Protein AF-A0A7V1XJY5-F1 (afdb_monomer_lite)

Foldseek 3Di:
DDPPVVVVVVVVVPDDDDDDDDDDDDDDDVVVVVVVVVVVVVVVVVVVVVVQVVLLVVLLVLLLVAFLSSLLQLVNNVNSVVLRCQLVVLQVQLVVLVVLLVVLVVVLVVLVVQLVVDPDDVSNVVSVVVNVVSVVSNVVSVVSNVVSVVSNVVSSVVRSVCSVPPRHRPVDHSDPVPVVPPDPPPPPPDDDDDDDDDDDDDDD

Sequence (204 aa):
MKIHSFILFVVVLFVSPLRAQVHEGNMTMLAYALQTQDSVQTLALQQREAQLASRRTTALLYSLAMPGSGQTMLGHPYKGVAFTLAAFGSLLTAVISHNNFIASNERLDALEFQYANATNWVSANTLYNDMIGVEQKLKLDRNRRNIFLAITAVIWTANVVDVLYNTEDQGQTIFSQQHLNSQPSMALLDLPHRPLVAFSIELQ

pLDDT: mean 73.84, std 22.32, range [35.28, 95.88]

Radius of gyration: 34.09 Å; chains: 1; bounding box: 74×98×88 Å

Structure (mmCIF, N/CA/C/O backbone):
data_AF-A0A7V1XJY5-F1
#
_entry.id   AF-A0A7V1XJY5-F1
#
loop_
_atom_site.group_PDB
_atom_site.id
_atom_site.type_symbol
_atom_site.label_atom_id
_atom_site.label_alt_id
_atom_site.label_comp_id
_atom_site.label_asym_id
_atom_site.label_entity_id
_atom_site.label_seq_id
_atom_site.pdbx_PDB_ins_code
_atom_site.Cartn_x
_atom_site.Cartn_y
_atom_site.Cartn_z
_atom_site.occupancy
_atom_site.B_iso_or_equiv
_atom_site.auth_seq_id
_atom_site.auth_comp_id
_atom_site.auth_asym_id
_atom_site.auth_atom_id
_atom_site.pdbx_PDB_model_num
ATOM 1 N N . MET A 1 1 ? 7.597 -23.917 4.459 1.00 45.25 1 MET A N 1
ATOM 2 C CA . MET A 1 1 ? 7.988 -23.657 3.052 1.00 45.25 1 MET A CA 1
ATOM 3 C C . MET A 1 1 ? 9.103 -22.622 3.035 1.00 45.25 1 MET A C 1
ATOM 5 O O . MET A 1 1 ? 9.040 -21.664 3.791 1.00 45.25 1 MET A O 1
ATOM 9 N N . LYS A 1 2 ? 10.174 -22.901 2.289 1.00 40.09 2 LYS A N 1
ATOM 10 C CA . LYS A 1 2 ? 11.524 -22.342 2.459 1.00 40.09 2 LYS A CA 1
ATOM 11 C C . LYS A 1 2 ? 11.668 -20.952 1.812 1.00 40.09 2 LYS A C 1
ATOM 13 O O . LYS A 1 2 ? 11.793 -20.856 0.599 1.00 40.09 2 LYS A O 1
ATOM 18 N N . ILE A 1 3 ? 11.724 -19.896 2.627 1.00 47.41 3 ILE A N 1
ATOM 19 C CA . ILE A 1 3 ? 12.004 -18.503 2.205 1.00 47.41 3 ILE A CA 1
ATOM 20 C C . ILE A 1 3 ? 13.456 -18.335 1.708 1.00 47.41 3 ILE A C 1
ATOM 22 O O . ILE A 1 3 ? 13.754 -17.461 0.900 1.00 47.41 3 ILE A O 1
ATOM 26 N N . HIS A 1 4 ? 14.367 -19.219 2.120 1.00 42.03 4 HIS A N 1
ATOM 27 C CA . HIS A 1 4 ? 15.785 -19.148 1.746 1.00 42.03 4 HIS A CA 1
ATOM 28 C C . HIS A 1 4 ? 16.075 -19.527 0.285 1.00 42.03 4 HIS A C 1
ATOM 30 O O . HIS A 1 4 ? 17.124 -19.164 -0.236 1.00 42.03 4 HIS A O 1
ATOM 36 N N . SER A 1 5 ? 15.151 -20.198 -0.411 1.00 42.88 5 SER A N 1
ATOM 37 C CA . SER A 1 5 ? 15.354 -20.575 -1.818 1.00 42.88 5 SER A CA 1
ATOM 38 C C . SER A 1 5 ? 15.068 -19.436 -2.804 1.00 42.88 5 SER A C 1
ATOM 40 O O . SER A 1 5 ? 15.544 -19.491 -3.931 1.00 42.88 5 SER A O 1
ATOM 42 N N . PHE A 1 6 ? 14.343 -18.389 -2.392 1.00 46.56 6 PHE A N 1
ATOM 43 C CA . PHE A 1 6 ? 14.001 -17.269 -3.276 1.00 46.56 6 PHE A CA 1
ATOM 44 C C . PHE A 1 6 ? 15.128 -16.226 -3.363 1.00 46.56 6 PHE A C 1
ATOM 46 O O . PHE A 1 6 ? 15.418 -15.710 -4.436 1.00 46.56 6 PHE A O 1
ATOM 53 N N . ILE A 1 7 ? 15.837 -15.987 -2.254 1.00 51.12 7 ILE A N 1
ATOM 54 C CA . ILE A 1 7 ? 16.985 -15.063 -2.207 1.00 51.12 7 ILE A CA 1
ATOM 55 C C . ILE A 1 7 ? 18.179 -15.630 -2.993 1.00 51.12 7 ILE A C 1
ATOM 57 O O . ILE A 1 7 ? 18.899 -14.884 -3.651 1.00 51.12 7 ILE A O 1
ATOM 61 N N . LEU A 1 8 ? 18.350 -16.957 -3.007 1.00 45.59 8 LEU A N 1
ATOM 62 C CA . LEU A 1 8 ? 19.443 -17.604 -3.738 1.00 45.59 8 LEU A CA 1
ATOM 63 C C . LEU A 1 8 ? 19.256 -17.548 -5.266 1.00 45.59 8 LEU A C 1
ATOM 65 O O . LEU A 1 8 ? 20.238 -17.503 -6.000 1.00 45.59 8 LEU A O 1
ATOM 69 N N . PHE A 1 9 ? 18.012 -17.484 -5.753 1.00 48.69 9 PHE A N 1
ATOM 70 C CA . PHE A 1 9 ? 17.716 -17.386 -7.187 1.00 48.69 9 PHE A CA 1
ATOM 71 C C . PHE A 1 9 ? 18.071 -16.007 -7.770 1.00 48.69 9 PHE A C 1
ATOM 73 O O . PHE A 1 9 ? 18.491 -15.908 -8.919 1.00 48.69 9 PHE A O 1
ATOM 80 N N . VAL A 1 10 ? 17.984 -14.946 -6.959 1.00 51.69 10 VAL A N 1
ATOM 81 C CA . VAL A 1 10 ? 18.322 -13.575 -7.378 1.00 51.69 10 VAL A CA 1
ATOM 82 C C . VAL A 1 10 ? 19.839 -13.357 -7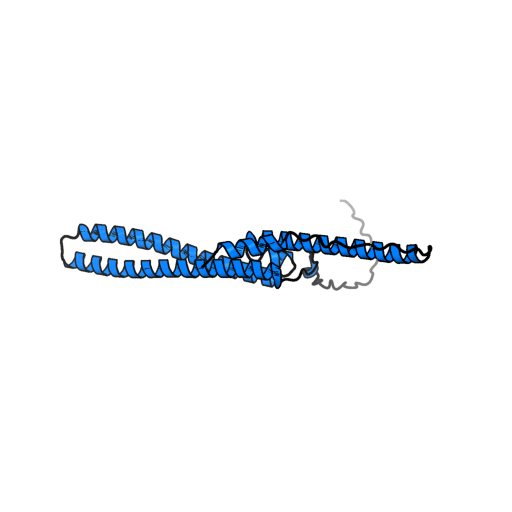.456 1.00 51.69 10 VAL A C 1
ATOM 84 O O . VAL A 1 10 ? 20.299 -12.595 -8.296 1.00 51.69 10 VAL A O 1
ATOM 87 N N . VAL A 1 11 ? 20.637 -14.062 -6.645 1.00 48.72 11 VAL A N 1
ATOM 88 C CA . VAL A 1 11 ? 22.108 -13.916 -6.636 1.00 48.72 11 VAL A CA 1
ATOM 89 C C . VAL A 1 11 ? 22.786 -14.721 -7.757 1.00 48.72 11 VAL A C 1
ATOM 91 O O . VAL A 1 11 ? 23.806 -14.291 -8.290 1.00 48.72 11 VAL A O 1
ATOM 94 N N . VAL A 1 12 ? 22.210 -15.852 -8.182 1.00 49.16 12 VAL A N 1
ATOM 95 C CA . VAL A 1 12 ? 22.798 -16.706 -9.237 1.00 49.16 12 VAL A CA 1
ATOM 96 C C . VAL A 1 12 ? 22.724 -16.066 -10.633 1.00 49.16 12 VAL A C 1
ATOM 98 O O . VAL A 1 12 ? 23.575 -16.345 -11.472 1.00 49.16 12 VAL A O 1
ATOM 101 N N . LEU A 1 13 ? 21.799 -15.130 -10.875 1.00 48.50 13 LEU A N 1
ATOM 102 C CA . LEU A 1 13 ? 21.726 -14.391 -12.144 1.00 48.50 13 LEU A CA 1
ATOM 103 C C . LEU A 1 13 ? 22.795 -13.288 -12.299 1.00 48.50 13 LEU A C 1
ATOM 105 O O . LEU A 1 13 ? 22.884 -12.686 -13.365 1.00 48.50 13 LEU A O 1
ATOM 109 N N . PHE A 1 14 ? 23.630 -13.042 -11.281 1.00 48.59 14 PHE A N 1
ATOM 110 C CA . PHE A 1 14 ? 24.652 -11.983 -11.296 1.00 48.59 14 PHE A CA 1
ATOM 111 C C . PHE A 1 14 ? 26.100 -12.465 -11.518 1.00 48.59 14 PHE A C 1
ATOM 113 O O . PHE A 1 14 ? 27.009 -11.638 -11.521 1.00 48.59 14 PHE A O 1
ATOM 120 N N . VAL A 1 15 ? 26.358 -13.764 -11.742 1.00 44.34 15 VAL A N 1
ATOM 121 C CA . VAL A 1 15 ? 27.735 -14.288 -11.908 1.00 44.34 15 VAL A CA 1
ATOM 122 C C . VAL A 1 15 ? 27.866 -15.190 -13.138 1.00 44.34 15 VAL A C 1
ATOM 124 O O . VAL A 1 15 ? 28.028 -16.403 -13.040 1.00 44.34 15 VAL A O 1
ATOM 127 N N . SER A 1 16 ? 27.818 -14.611 -14.335 1.00 40.78 16 SER A N 1
ATOM 128 C CA . SER A 1 16 ? 28.279 -15.297 -15.550 1.00 40.78 16 SER A CA 1
ATOM 129 C C . SER A 1 16 ? 28.938 -14.308 -16.511 1.00 40.78 16 SER A C 1
ATOM 131 O O . SER A 1 16 ? 28.232 -13.582 -17.206 1.00 40.78 16 SER A O 1
ATOM 133 N N . PRO A 1 17 ? 30.279 -14.262 -16.599 1.00 44.88 17 PRO A N 1
ATOM 134 C CA . PRO A 1 17 ? 30.936 -13.663 -17.748 1.00 44.88 17 PRO A CA 1
ATOM 135 C C . PRO A 1 17 ? 30.892 -14.660 -18.917 1.00 44.88 17 PRO A C 1
ATOM 137 O O . PRO A 1 17 ? 31.480 -15.741 -18.856 1.00 44.88 17 PRO A O 1
ATOM 140 N N . LEU A 1 18 ? 30.180 -14.300 -19.988 1.00 41.09 18 LEU A N 1
ATOM 141 C CA . LEU A 1 18 ? 30.226 -14.998 -21.275 1.00 41.09 18 LEU A CA 1
ATOM 142 C C . LEU A 1 18 ? 31.657 -14.927 -21.833 1.00 41.09 18 LEU A C 1
ATOM 144 O O . LEU A 1 18 ? 32.151 -13.868 -22.213 1.00 41.09 18 LEU A O 1
ATOM 148 N N . ARG A 1 19 ? 32.338 -16.074 -21.839 1.00 39.34 19 ARG A N 1
ATOM 149 C CA . ARG A 1 19 ? 33.695 -16.256 -22.361 1.00 39.34 19 ARG A CA 1
ATOM 150 C C . ARG A 1 19 ? 33.627 -16.470 -23.874 1.00 39.34 19 ARG A C 1
ATOM 152 O O . ARG A 1 19 ? 33.224 -17.542 -24.314 1.00 39.34 19 ARG A O 1
ATOM 159 N N . ALA A 1 20 ? 34.043 -15.483 -24.662 1.00 36.75 20 ALA A N 1
ATOM 160 C CA . ALA A 1 20 ? 34.227 -15.642 -26.103 1.00 36.75 20 ALA A CA 1
ATOM 161 C C . ALA A 1 20 ? 35.640 -16.181 -26.400 1.00 36.75 20 ALA A C 1
ATOM 163 O O . ALA A 1 20 ? 36.636 -15.598 -25.971 1.00 36.75 20 ALA A O 1
ATOM 164 N N . GLN A 1 21 ? 35.730 -17.312 -27.107 1.00 38.91 21 GLN A N 1
ATOM 165 C CA . GLN A 1 21 ? 36.976 -17.816 -27.689 1.00 38.91 21 GLN A CA 1
ATOM 166 C C . GLN A 1 21 ? 37.203 -17.144 -29.045 1.00 38.91 21 GLN A C 1
ATOM 168 O O . GLN A 1 21 ? 36.358 -17.234 -29.930 1.00 38.91 21 GLN A O 1
ATOM 173 N N . VAL A 1 22 ? 38.356 -16.497 -29.203 1.00 37.53 22 VAL A N 1
ATOM 174 C CA . VAL A 1 22 ? 38.837 -15.970 -30.485 1.00 37.53 22 VAL A CA 1
ATOM 175 C C . VAL A 1 22 ? 39.777 -17.011 -31.090 1.00 37.53 22 VAL A C 1
ATOM 177 O O . VAL A 1 22 ? 40.723 -17.443 -30.433 1.00 37.53 22 VAL A O 1
ATOM 180 N N . HIS A 1 23 ? 39.489 -17.440 -32.318 1.00 35.28 23 HIS A N 1
ATOM 181 C CA . HIS A 1 23 ? 40.360 -18.298 -33.121 1.00 35.28 23 HIS A CA 1
ATOM 182 C C . HIS A 1 23 ? 41.017 -17.434 -34.204 1.00 35.28 23 HIS A C 1
ATOM 184 O O . HIS A 1 23 ? 40.321 -16.724 -34.930 1.00 35.28 23 HIS A O 1
ATOM 190 N N . GLU A 1 24 ? 42.348 -17.457 -34.271 1.00 47.34 24 GLU A N 1
ATOM 191 C CA . GLU A 1 24 ? 43.139 -16.711 -35.252 1.00 47.34 24 GLU A CA 1
ATOM 192 C C . GLU A 1 24 ? 43.142 -17.397 -36.623 1.00 47.34 24 GLU A C 1
ATOM 194 O O . GLU A 1 24 ? 43.293 -18.613 -36.732 1.00 47.34 24 GLU A O 1
ATOM 199 N N . GLY A 1 25 ? 43.051 -16.591 -37.682 1.00 38.53 25 GLY A N 1
ATOM 200 C CA . GLY A 1 25 ? 43.267 -17.015 -39.061 1.00 38.53 25 GLY A CA 1
ATOM 201 C C . GLY A 1 25 ? 43.384 -15.810 -39.995 1.00 38.53 25 GLY A C 1
ATOM 202 O O . GLY A 1 25 ? 42.403 -15.128 -40.261 1.00 38.53 25 GLY A O 1
ATOM 203 N N . ASN A 1 26 ? 44.608 -15.549 -40.455 1.00 51.97 26 ASN A N 1
ATOM 204 C CA . ASN A 1 26 ? 45.033 -14.498 -41.391 1.00 51.97 26 ASN A CA 1
ATOM 205 C C . ASN A 1 26 ? 44.107 -14.303 -42.613 1.00 51.97 26 ASN A C 1
ATOM 207 O O . ASN A 1 26 ? 43.863 -15.277 -43.313 1.00 51.97 26 ASN A O 1
ATOM 211 N N . MET A 1 27 ? 43.744 -13.050 -42.950 1.00 37.59 27 MET A N 1
ATOM 212 C CA . MET A 1 27 ? 43.889 -12.462 -44.304 1.00 37.59 27 MET A CA 1
ATOM 213 C C . MET A 1 27 ? 43.525 -10.954 -44.361 1.00 37.59 27 MET A C 1
ATOM 215 O O . MET A 1 27 ? 42.369 -10.550 -44.323 1.00 37.59 27 MET A O 1
ATOM 219 N N . THR A 1 28 ? 44.580 -10.140 -44.504 1.00 51.91 28 THR A N 1
ATOM 220 C CA . THR A 1 28 ? 44.736 -8.957 -45.382 1.00 51.91 28 THR A CA 1
ATOM 221 C C . THR A 1 28 ? 43.657 -7.855 -45.422 1.00 51.91 28 THR A C 1
ATOM 223 O O . THR A 1 28 ? 42.649 -7.985 -46.107 1.00 51.91 28 THR A O 1
ATOM 226 N N . MET A 1 29 ? 43.989 -6.712 -44.796 1.00 50.34 29 MET A N 1
ATOM 227 C CA . MET A 1 29 ? 43.732 -5.278 -45.111 1.00 50.34 29 MET A CA 1
ATOM 228 C C . MET A 1 29 ? 42.356 -4.781 -45.619 1.00 50.34 29 MET A C 1
ATOM 230 O O . MET A 1 29 ? 41.964 -3.686 -45.231 1.00 50.34 29 MET A O 1
ATOM 234 N N . LEU A 1 30 ? 41.585 -5.534 -46.407 1.00 45.34 30 LEU A N 1
ATOM 235 C CA . LEU A 1 30 ? 40.170 -5.241 -46.699 1.00 45.34 30 LEU A CA 1
ATOM 236 C C . LEU A 1 30 ? 39.248 -5.680 -45.551 1.00 45.34 30 LEU A C 1
ATOM 238 O O . LEU A 1 30 ? 38.234 -5.034 -45.296 1.00 45.34 30 LEU A O 1
ATOM 242 N N . ALA A 1 31 ? 39.649 -6.709 -44.799 1.00 49.34 31 ALA A N 1
ATOM 243 C CA . ALA A 1 31 ? 38.986 -7.091 -43.557 1.00 49.34 31 ALA A CA 1
ATOM 244 C C . ALA A 1 31 ? 39.106 -5.994 -42.490 1.00 49.34 31 ALA A C 1
ATOM 246 O O . ALA A 1 31 ? 38.152 -5.766 -41.769 1.00 49.34 31 ALA A O 1
ATOM 247 N N . TYR A 1 32 ? 40.214 -5.245 -42.429 1.00 49.56 32 TYR A N 1
ATOM 248 C CA . TYR A 1 32 ? 40.433 -4.247 -41.375 1.00 49.56 32 TYR A CA 1
ATOM 249 C C . TYR A 1 32 ? 39.466 -3.056 -41.458 1.00 49.56 32 TYR A C 1
ATOM 251 O O . TYR A 1 32 ? 39.065 -2.548 -40.422 1.00 49.56 32 TYR A O 1
ATOM 259 N N . ALA A 1 33 ? 39.050 -2.632 -42.660 1.00 47.72 33 ALA A N 1
ATOM 260 C CA . ALA A 1 33 ? 38.099 -1.527 -42.841 1.00 47.72 33 ALA A CA 1
ATOM 261 C C . ALA A 1 33 ? 36.631 -1.934 -42.579 1.00 47.72 33 ALA A C 1
ATOM 263 O O . ALA A 1 33 ? 35.855 -1.154 -42.033 1.00 47.72 33 ALA A O 1
ATOM 264 N N . LEU A 1 34 ? 36.256 -3.173 -42.917 1.00 47.97 34 LEU A N 1
ATOM 265 C CA . LEU A 1 34 ? 34.957 -3.756 -42.548 1.00 47.97 34 LEU A CA 1
ATOM 266 C C . LEU A 1 34 ? 34.910 -4.120 -41.056 1.00 47.97 34 LEU A C 1
ATOM 268 O O . LEU A 1 34 ? 33.911 -3.878 -40.394 1.00 47.97 34 LEU A O 1
ATOM 272 N N . GLN A 1 35 ? 36.023 -4.594 -40.496 1.00 49.12 35 GLN A N 1
ATOM 273 C CA . GLN A 1 35 ? 36.188 -4.922 -39.082 1.00 49.12 35 GLN A CA 1
ATOM 274 C C . GLN A 1 35 ? 36.314 -3.677 -38.204 1.00 49.12 35 GLN A C 1
ATOM 276 O O . GLN A 1 35 ? 35.918 -3.735 -37.047 1.00 49.12 35 GLN A O 1
ATOM 281 N N . THR A 1 36 ? 36.801 -2.533 -38.700 1.00 51.72 36 THR A N 1
ATOM 282 C CA . THR A 1 36 ? 36.680 -1.254 -37.979 1.00 51.72 36 THR A CA 1
ATOM 283 C C . THR A 1 36 ? 35.243 -0.747 -37.980 1.00 51.72 36 THR A C 1
ATOM 285 O O . THR A 1 36 ? 34.791 -0.243 -36.960 1.00 51.72 36 THR A O 1
ATOM 288 N N . GLN A 1 37 ? 34.480 -0.939 -39.057 1.00 52.66 37 GLN A N 1
ATOM 289 C CA . GLN A 1 37 ? 33.065 -0.564 -39.087 1.00 52.66 37 GLN A CA 1
ATOM 290 C C . GLN A 1 37 ? 32.201 -1.487 -38.202 1.00 52.66 37 GLN A C 1
ATOM 292 O O . GLN A 1 37 ? 31.389 -0.987 -37.422 1.00 52.66 37 GLN A O 1
ATOM 297 N N . ASP A 1 38 ? 32.456 -2.798 -38.220 1.00 54.97 38 ASP A N 1
ATOM 298 C CA . ASP A 1 38 ? 31.841 -3.780 -37.317 1.00 54.97 38 ASP A CA 1
ATOM 299 C C . ASP A 1 38 ? 32.322 -3.622 -35.868 1.00 54.97 38 ASP A C 1
ATOM 301 O O . ASP A 1 38 ? 31.534 -3.767 -34.938 1.00 54.97 38 ASP A O 1
ATOM 305 N N . SER A 1 39 ? 33.589 -3.270 -35.621 1.00 58.69 39 SER A N 1
ATOM 306 C CA . SER A 1 39 ? 34.071 -3.019 -34.252 1.00 58.69 39 SER A CA 1
ATOM 307 C C . SER A 1 39 ? 33.528 -1.712 -33.676 1.00 58.69 39 SER A C 1
ATOM 309 O O . SER A 1 39 ? 33.164 -1.672 -32.507 1.00 58.69 39 SER A O 1
ATOM 311 N N . VAL A 1 40 ? 33.371 -0.657 -34.480 1.00 61.59 40 VAL A N 1
ATOM 312 C CA . VAL A 1 40 ? 32.715 0.586 -34.040 1.00 61.59 40 VAL A CA 1
ATOM 313 C C . VAL A 1 40 ? 31.220 0.360 -33.797 1.00 61.59 40 VAL A C 1
ATOM 315 O O . VAL A 1 40 ? 30.690 0.847 -32.799 1.00 61.59 40 VAL A O 1
ATOM 318 N N . GLN A 1 41 ? 30.538 -0.422 -34.643 1.00 66.81 41 GLN A N 1
ATOM 319 C CA . GLN A 1 41 ? 29.139 -0.796 -34.409 1.00 66.81 41 GLN A CA 1
ATOM 320 C C . GLN A 1 41 ? 28.972 -1.704 -33.185 1.00 66.81 41 GLN A C 1
ATOM 322 O O . GLN A 1 41 ? 28.078 -1.463 -32.377 1.00 66.81 41 GLN A O 1
ATOM 327 N N . THR A 1 42 ? 29.839 -2.697 -32.983 1.00 67.69 42 THR A N 1
ATOM 328 C CA . THR A 1 42 ? 29.779 -3.580 -31.803 1.00 67.69 42 THR A CA 1
ATOM 329 C C . THR A 1 42 ? 30.114 -2.835 -30.513 1.00 67.69 42 THR A C 1
ATOM 331 O O . THR A 1 42 ? 29.419 -3.030 -29.520 1.00 67.69 42 THR A O 1
ATOM 334 N N . LEU A 1 43 ? 31.077 -1.906 -30.519 1.00 68.62 43 LEU A N 1
ATOM 335 C CA . LEU A 1 43 ? 31.356 -1.028 -29.376 1.00 68.62 43 LEU A CA 1
ATOM 336 C C . LEU A 1 43 ? 30.174 -0.099 -29.062 1.00 68.62 43 LEU A C 1
ATOM 338 O O . LEU A 1 43 ? 29.827 0.073 -27.894 1.00 68.62 43 LEU A O 1
ATOM 342 N N . ALA A 1 44 ? 29.522 0.470 -30.080 1.00 69.88 44 ALA A N 1
ATOM 343 C CA . ALA A 1 44 ? 28.338 1.308 -29.894 1.00 69.88 44 ALA A CA 1
ATOM 344 C C . ALA A 1 44 ? 27.138 0.510 -29.350 1.00 69.88 44 ALA A C 1
ATOM 346 O O . ALA A 1 44 ? 26.420 0.994 -28.473 1.00 69.88 44 ALA A O 1
ATOM 347 N N . LEU A 1 45 ? 26.938 -0.727 -29.819 1.00 73.38 45 LEU A N 1
ATOM 348 C CA . LEU A 1 45 ? 25.926 -1.642 -29.283 1.00 73.38 45 LEU A CA 1
ATOM 349 C C . LEU A 1 45 ? 26.231 -2.013 -27.829 1.00 73.38 45 LEU A C 1
ATOM 351 O O . LEU A 1 45 ? 25.348 -1.911 -26.984 1.00 73.38 45 LEU A O 1
ATOM 355 N N . GLN A 1 46 ? 27.486 -2.332 -27.512 1.00 73.38 46 GLN A N 1
ATOM 356 C CA . GLN A 1 46 ? 27.913 -2.677 -26.157 1.00 73.38 46 GLN A CA 1
ATOM 357 C C . GLN A 1 46 ? 27.765 -1.492 -25.185 1.00 73.38 46 GLN A C 1
ATOM 359 O O . GLN A 1 46 ? 27.320 -1.664 -24.050 1.00 73.38 46 GLN A O 1
ATOM 364 N N . GLN A 1 47 ? 28.069 -0.267 -25.630 1.00 74.19 47 GLN A N 1
ATOM 365 C CA . GLN A 1 47 ? 27.817 0.955 -24.858 1.00 74.19 47 GLN A CA 1
ATOM 366 C C . GLN A 1 47 ? 26.319 1.200 -24.647 1.00 74.19 47 GLN A C 1
ATOM 368 O O . GLN A 1 47 ? 25.909 1.563 -23.543 1.00 74.19 47 GLN A O 1
ATOM 373 N N . ARG A 1 48 ? 25.491 0.975 -25.672 1.00 72.00 48 ARG A N 1
ATOM 374 C CA . ARG A 1 48 ? 24.033 1.113 -25.576 1.00 72.00 48 ARG A CA 1
ATOM 375 C C . ARG A 1 48 ? 23.432 0.085 -24.620 1.00 72.00 48 ARG A C 1
ATOM 377 O O . ARG A 1 48 ? 22.594 0.446 -23.801 1.00 72.00 48 ARG A O 1
ATOM 384 N N . GLU A 1 49 ? 23.878 -1.165 -24.672 1.00 75.06 49 GLU A N 1
ATOM 385 C CA . GLU A 1 49 ? 23.465 -2.213 -23.735 1.00 75.06 49 GLU A CA 1
ATOM 386 C C . GLU A 1 49 ? 23.877 -1.887 -22.299 1.00 75.06 49 GLU A C 1
ATOM 388 O O . GLU A 1 49 ? 23.058 -2.003 -21.388 1.00 75.06 49 GLU A O 1
ATOM 393 N N . ALA A 1 50 ? 25.102 -1.395 -22.088 1.00 72.88 50 ALA A N 1
ATOM 394 C CA . ALA A 1 50 ? 25.560 -0.955 -20.772 1.00 72.88 50 ALA A CA 1
ATOM 395 C C . ALA A 1 50 ? 24.732 0.227 -20.232 1.00 72.88 50 ALA A C 1
ATOM 397 O O . ALA A 1 50 ? 24.383 0.258 -19.049 1.00 72.88 50 ALA A O 1
ATOM 398 N N . GLN A 1 51 ? 24.366 1.184 -21.091 1.00 76.00 51 GLN A N 1
ATOM 399 C CA . GLN A 1 51 ? 23.491 2.302 -20.725 1.00 76.00 51 GLN A CA 1
ATOM 400 C C . GLN A 1 51 ? 22.069 1.836 -20.390 1.00 76.00 51 GLN A C 1
ATOM 402 O O . GLN A 1 51 ? 21.520 2.259 -19.375 1.00 76.00 51 GLN A O 1
ATOM 407 N N . LEU A 1 52 ? 21.486 0.941 -21.192 1.00 73.06 52 LEU A N 1
ATOM 408 C CA . LEU A 1 52 ? 20.165 0.358 -20.933 1.00 73.06 52 LEU A CA 1
ATOM 409 C C . LEU A 1 52 ? 20.155 -0.452 -19.631 1.00 73.06 52 LEU A C 1
ATOM 411 O O . LEU A 1 52 ? 19.226 -0.329 -18.832 1.00 73.06 52 LEU A O 1
ATOM 415 N N . ALA A 1 53 ? 21.208 -1.233 -19.379 1.00 76.81 53 ALA A N 1
ATOM 416 C CA . ALA A 1 53 ? 21.375 -1.981 -18.139 1.00 76.81 53 ALA A CA 1
ATOM 417 C C . ALA A 1 53 ? 21.468 -1.045 -16.923 1.00 76.81 53 ALA A C 1
ATOM 419 O O . ALA A 1 53 ? 20.780 -1.271 -15.929 1.00 76.81 53 ALA A O 1
ATOM 420 N N . SER A 1 54 ? 22.251 0.035 -17.027 1.00 81.00 54 SER A N 1
ATOM 421 C CA . SER A 1 54 ? 22.385 1.059 -15.982 1.00 81.00 54 SER A CA 1
ATOM 422 C C . SER A 1 54 ? 21.062 1.784 -15.704 1.00 81.00 54 SER A C 1
ATOM 424 O O . SER A 1 54 ? 20.649 1.946 -14.557 1.00 81.00 54 SER A O 1
ATOM 426 N N . ARG A 1 55 ? 20.314 2.156 -16.748 1.00 79.50 55 ARG A N 1
ATOM 427 C CA . ARG A 1 55 ? 18.997 2.785 -16.574 1.00 79.50 55 ARG A CA 1
ATOM 428 C C . ARG A 1 55 ? 17.990 1.830 -15.950 1.00 79.50 55 ARG A C 1
ATOM 430 O O . ARG A 1 55 ? 17.242 2.241 -15.070 1.00 79.50 55 ARG A O 1
ATOM 437 N N . ARG A 1 56 ? 17.982 0.552 -16.333 1.00 82.81 56 ARG A N 1
ATOM 438 C CA . ARG A 1 56 ? 17.108 -0.444 -15.699 1.00 82.81 56 ARG A CA 1
ATOM 439 C C . ARG A 1 56 ? 17.443 -0.651 -14.225 1.00 82.81 56 ARG A C 1
ATOM 441 O O . ARG A 1 56 ? 16.524 -0.678 -13.411 1.00 82.81 56 ARG A O 1
ATOM 448 N N . THR A 1 57 ? 18.717 -0.743 -13.845 1.00 86.25 57 THR A N 1
ATOM 449 C CA . THR A 1 57 ? 19.088 -0.875 -12.424 1.00 86.25 57 THR A CA 1
ATOM 450 C C . THR A 1 57 ? 18.674 0.350 -11.618 1.00 86.25 57 THR A C 1
ATOM 452 O O . THR A 1 57 ? 18.087 0.201 -10.547 1.00 86.25 57 THR A O 1
ATOM 455 N N . THR A 1 58 ? 18.870 1.558 -12.146 1.00 86.88 58 THR A N 1
ATOM 456 C CA . THR A 1 58 ? 18.365 2.779 -11.510 1.00 86.88 58 THR A CA 1
ATOM 457 C C . THR A 1 58 ? 16.832 2.775 -11.395 1.00 86.88 58 THR A C 1
ATOM 459 O O . THR A 1 58 ? 16.301 3.121 -10.340 1.00 86.88 58 THR A O 1
ATOM 462 N N . ALA A 1 59 ? 16.106 2.305 -12.418 1.00 86.94 59 ALA A N 1
ATOM 463 C CA . ALA A 1 59 ? 14.640 2.226 -12.410 1.00 86.94 59 ALA A CA 1
ATOM 464 C C . ALA A 1 59 ? 14.128 1.297 -11.304 1.00 86.94 59 ALA A C 1
ATOM 466 O O . ALA A 1 59 ? 13.120 1.576 -10.650 1.00 86.94 59 ALA A O 1
ATOM 467 N N . LEU A 1 60 ? 14.837 0.190 -11.087 1.00 88.69 60 LEU A N 1
ATOM 468 C CA . LEU A 1 60 ? 14.530 -0.770 -10.035 1.00 88.69 60 LEU A CA 1
ATOM 469 C C . LEU A 1 60 ? 14.745 -0.172 -8.651 1.00 88.69 60 LEU A C 1
ATOM 471 O O . LEU A 1 60 ? 13.874 -0.314 -7.797 1.00 88.69 60 LEU A O 1
ATOM 475 N N . LEU A 1 61 ? 15.860 0.531 -8.438 1.00 89.25 61 LEU A N 1
ATOM 476 C CA . LEU A 1 61 ? 16.130 1.209 -7.168 1.00 89.25 61 LEU A CA 1
ATOM 477 C C . LEU A 1 61 ? 15.046 2.240 -6.847 1.00 89.25 61 LEU A C 1
ATOM 479 O O . LEU A 1 61 ? 14.527 2.257 -5.731 1.00 89.25 61 LEU A O 1
ATOM 483 N N . TYR A 1 62 ? 14.648 3.040 -7.838 1.00 89.19 62 TYR A N 1
ATOM 484 C CA . TYR A 1 62 ? 13.537 3.970 -7.680 1.00 89.19 62 TYR A CA 1
ATOM 485 C C . TYR A 1 62 ? 12.236 3.233 -7.343 1.00 89.19 62 TYR A C 1
ATOM 487 O O . TYR A 1 62 ? 11.592 3.564 -6.352 1.00 89.19 62 TYR A O 1
ATOM 495 N N . SER A 1 63 ? 11.896 2.171 -8.074 1.00 89.56 63 SER A N 1
ATOM 496 C CA . SER A 1 63 ? 10.678 1.377 -7.838 1.00 89.56 63 SER A CA 1
ATOM 497 C C . SER A 1 63 ? 10.627 0.700 -6.473 1.00 89.56 63 SER A C 1
ATOM 499 O O . SER A 1 63 ? 9.543 0.511 -5.923 1.00 89.56 63 SER A O 1
ATOM 501 N N . LEU A 1 64 ? 11.783 0.324 -5.927 1.00 89.38 64 LEU A N 1
ATOM 502 C CA . LEU A 1 64 ? 11.895 -0.214 -4.576 1.00 89.38 64 LEU A CA 1
ATOM 503 C C . LEU A 1 64 ? 11.638 0.861 -3.522 1.00 89.38 64 LEU A C 1
ATOM 5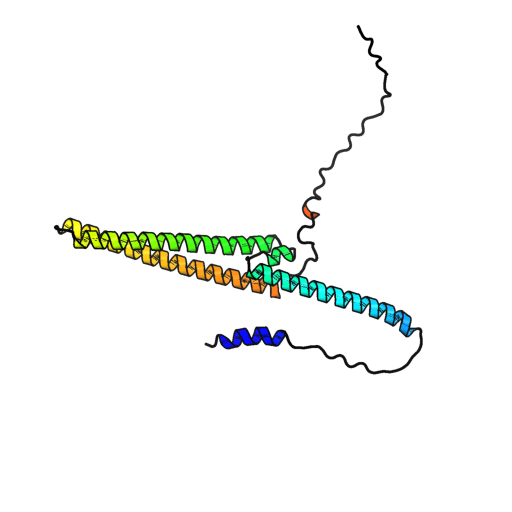05 O O . LEU A 1 64 ? 10.977 0.568 -2.530 1.00 89.38 64 LEU A O 1
ATOM 509 N N . ALA A 1 65 ? 12.131 2.082 -3.740 1.00 90.94 65 ALA A N 1
ATOM 510 C CA . ALA A 1 65 ? 11.943 3.200 -2.821 1.00 90.94 65 ALA A CA 1
ATOM 511 C C . ALA A 1 65 ? 10.522 3.782 -2.883 1.00 90.94 65 ALA A C 1
ATOM 513 O O . ALA A 1 65 ? 9.919 4.067 -1.849 1.00 90.94 65 ALA A O 1
ATOM 514 N N . MET A 1 66 ? 9.986 3.963 -4.090 1.00 91.81 66 MET A N 1
ATOM 515 C CA . MET A 1 66 ? 8.674 4.554 -4.341 1.00 91.81 66 MET A CA 1
ATOM 516 C C . MET A 1 66 ? 7.953 3.811 -5.475 1.00 91.81 66 MET A C 1
ATOM 518 O O . MET A 1 66 ? 8.437 3.819 -6.613 1.00 91.81 66 MET A O 1
ATOM 522 N N . PRO A 1 67 ? 6.768 3.230 -5.218 1.00 92.31 67 PRO A N 1
ATOM 523 C CA . PRO A 1 67 ? 5.964 2.588 -6.252 1.00 92.31 67 PRO A CA 1
ATOM 524 C C . PRO A 1 67 ? 5.658 3.530 -7.422 1.00 92.31 67 PRO A C 1
ATOM 526 O O . PRO A 1 67 ? 5.259 4.675 -7.208 1.00 92.31 67 PRO A O 1
ATOM 529 N N . GLY A 1 68 ? 5.841 3.051 -8.654 1.00 90.19 68 GLY A N 1
ATOM 530 C CA . GLY A 1 68 ? 5.571 3.776 -9.898 1.00 90.19 68 GLY A CA 1
ATOM 531 C C . GLY A 1 68 ? 6.705 4.665 -10.421 1.00 90.19 68 GLY A C 1
ATOM 532 O O . GLY A 1 68 ? 6.682 5.106 -11.575 1.00 90.19 68 GLY A O 1
ATOM 533 N N . SER A 1 69 ? 7.725 4.936 -9.607 1.00 90.88 69 SER A N 1
ATOM 534 C CA . SER A 1 69 ? 8.809 5.847 -9.993 1.00 90.88 69 SER A CA 1
ATOM 535 C C . SER A 1 69 ? 9.734 5.266 -11.071 1.00 90.88 69 SER A C 1
ATOM 537 O O . SER A 1 69 ? 10.134 5.998 -11.975 1.00 90.88 69 SER A O 1
ATOM 539 N N . GLY A 1 70 ? 10.017 3.957 -11.066 1.00 88.81 70 GLY A N 1
ATOM 540 C CA . GLY A 1 70 ? 10.825 3.339 -12.123 1.00 88.81 70 GLY A CA 1
ATOM 541 C C . GLY A 1 70 ? 10.109 3.273 -13.465 1.00 88.81 70 GLY A C 1
ATOM 542 O O . GLY A 1 70 ? 10.729 3.567 -14.481 1.00 88.81 70 GLY A O 1
ATOM 543 N N . GLN A 1 71 ? 8.803 2.986 -13.490 1.00 91.31 71 GLN A N 1
ATOM 544 C CA . GLN A 1 71 ? 8.001 3.063 -14.717 1.00 91.31 71 GLN A CA 1
ATOM 545 C C . GLN A 1 71 ? 8.018 4.475 -15.293 1.00 91.31 71 GLN A C 1
ATOM 547 O O . GLN A 1 71 ? 8.213 4.652 -16.493 1.00 91.31 71 GLN A O 1
ATOM 552 N N . THR A 1 72 ? 7.871 5.483 -14.432 1.00 90.12 72 THR A N 1
ATOM 553 C CA . THR A 1 72 ? 7.955 6.890 -14.840 1.00 90.12 72 THR A CA 1
ATOM 554 C C . THR A 1 72 ? 9.328 7.204 -15.435 1.00 90.12 72 THR A C 1
ATOM 556 O O . THR A 1 72 ? 9.412 7.805 -16.502 1.00 90.12 72 THR A O 1
ATOM 559 N N . MET A 1 73 ? 10.405 6.728 -14.805 1.00 86.31 73 MET A N 1
ATOM 560 C CA . MET A 1 73 ? 11.774 6.939 -15.281 1.00 86.31 73 MET A CA 1
ATOM 561 C C . MET A 1 73 ? 12.080 6.232 -16.615 1.00 86.31 73 MET A C 1
ATOM 563 O O . MET A 1 73 ? 12.895 6.720 -17.399 1.00 86.31 73 MET A O 1
ATOM 567 N N . LEU A 1 74 ? 11.425 5.100 -16.885 1.00 86.75 74 LEU A N 1
ATOM 568 C CA . LEU A 1 74 ? 11.522 4.361 -18.150 1.00 86.75 74 LEU A CA 1
ATOM 569 C C . LEU A 1 74 ? 10.615 4.933 -19.260 1.00 86.75 74 LEU A C 1
ATOM 571 O O . LEU A 1 74 ? 10.595 4.397 -20.366 1.00 86.75 74 LEU A O 1
ATOM 575 N N . GLY A 1 75 ? 9.894 6.031 -18.997 1.00 85.50 75 GLY A N 1
ATOM 576 C CA . GLY A 1 75 ? 9.044 6.716 -19.980 1.00 85.50 75 GLY A CA 1
ATOM 577 C C . GLY A 1 75 ? 7.574 6.288 -19.968 1.00 85.50 75 GLY A C 1
ATOM 578 O O . GLY A 1 75 ? 6.823 6.645 -20.867 1.00 85.50 75 GLY A O 1
ATOM 579 N N . HIS A 1 76 ? 7.123 5.556 -18.947 1.00 87.25 76 HIS A N 1
ATOM 580 C CA . HIS A 1 76 ? 5.737 5.106 -18.800 1.00 87.25 76 HIS A CA 1
ATOM 581 C C . HIS A 1 76 ? 5.013 5.825 -17.640 1.00 87.25 76 HIS A C 1
ATOM 583 O O . HIS A 1 76 ? 4.706 5.198 -16.618 1.00 87.25 76 HIS A O 1
ATOM 589 N N . PRO A 1 77 ? 4.678 7.126 -17.775 1.00 87.94 77 PRO A N 1
ATOM 590 C CA . PRO A 1 77 ? 4.111 7.923 -16.684 1.00 87.94 77 PRO A CA 1
ATOM 591 C C . PRO A 1 77 ? 2.742 7.414 -16.224 1.00 87.94 77 PRO A C 1
ATOM 593 O O . PRO A 1 77 ? 2.474 7.380 -15.029 1.00 87.94 77 PRO A O 1
ATOM 596 N N . TYR A 1 78 ? 1.884 6.945 -17.136 1.00 89.38 78 TYR A N 1
ATOM 597 C CA . TYR A 1 78 ? 0.559 6.429 -16.770 1.00 89.38 78 TYR A CA 1
ATOM 598 C C . TYR A 1 78 ? 0.634 5.160 -15.913 1.00 89.38 78 TYR A C 1
ATOM 600 O O . TYR A 1 78 ? -0.099 5.039 -14.931 1.00 89.38 78 TYR A O 1
ATOM 608 N N . LYS A 1 79 ? 1.547 4.233 -16.246 1.00 90.19 79 LYS A N 1
ATOM 609 C CA . LYS A 1 79 ? 1.802 3.044 -15.419 1.00 90.19 79 LYS A CA 1
ATOM 610 C C . LYS A 1 79 ? 2.351 3.453 -14.055 1.00 90.19 79 LYS A C 1
ATOM 612 O O . LYS A 1 79 ? 1.888 2.945 -13.038 1.00 90.19 79 LYS A O 1
ATOM 617 N N . GLY A 1 80 ? 3.291 4.400 -14.047 1.00 88.50 80 GLY A N 1
ATOM 618 C CA . GLY A 1 80 ? 3.860 4.947 -12.823 1.00 88.50 80 GLY A CA 1
ATOM 619 C C . GLY A 1 80 ? 2.788 5.502 -11.890 1.00 88.50 80 GLY A C 1
ATOM 620 O O . GLY A 1 80 ? 2.635 5.019 -10.773 1.00 88.50 80 GLY A O 1
ATOM 621 N N . VAL A 1 81 ? 1.963 6.424 -12.390 1.00 91.50 81 VAL A N 1
ATOM 622 C CA . VAL A 1 81 ? 0.853 7.021 -11.633 1.00 91.50 81 VAL A CA 1
ATOM 623 C C . VAL A 1 81 ? -0.117 5.959 -11.116 1.00 91.50 81 VAL A C 1
ATOM 625 O O . VAL A 1 81 ? -0.524 6.035 -9.959 1.00 91.50 81 VAL A O 1
ATOM 628 N N . ALA A 1 82 ? -0.463 4.949 -11.919 1.00 93.31 82 ALA A N 1
ATOM 629 C CA . ALA A 1 82 ? -1.358 3.879 -11.483 1.00 93.31 82 ALA A CA 1
ATOM 630 C C . ALA A 1 82 ? -0.791 3.104 -10.280 1.00 93.31 82 ALA A C 1
ATOM 632 O O . ALA A 1 82 ? -1.494 2.923 -9.284 1.00 93.31 82 ALA A O 1
ATOM 633 N N . PHE A 1 83 ? 0.484 2.700 -10.330 1.00 94.19 83 PHE A N 1
ATOM 634 C CA . PHE A 1 83 ? 1.140 2.018 -9.210 1.00 94.19 83 PHE A CA 1
ATOM 635 C C . PHE A 1 83 ? 1.277 2.914 -7.979 1.00 94.19 83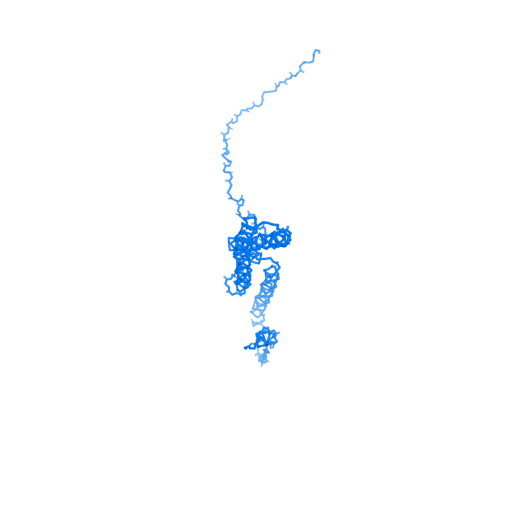 PHE A C 1
ATOM 637 O O . PHE A 1 83 ? 1.010 2.459 -6.866 1.00 94.19 83 PHE A O 1
ATOM 644 N N . THR A 1 84 ? 1.647 4.183 -8.167 1.00 94.19 84 THR A N 1
ATOM 645 C CA . THR A 1 84 ? 1.740 5.165 -7.084 1.00 94.19 84 THR A CA 1
ATOM 646 C C . THR A 1 84 ? 0.387 5.330 -6.389 1.00 94.19 84 THR A C 1
ATOM 648 O O . THR A 1 84 ? 0.289 5.133 -5.180 1.00 94.19 84 THR A O 1
ATOM 651 N N . LEU A 1 85 ? -0.680 5.628 -7.137 1.00 94.62 85 LEU A N 1
ATOM 652 C CA . LEU A 1 85 ? -2.016 5.838 -6.572 1.00 94.62 85 LEU A CA 1
ATOM 653 C C . LEU A 1 85 ? -2.547 4.587 -5.876 1.00 94.62 85 LEU A C 1
ATOM 655 O O . LEU A 1 85 ? -3.094 4.688 -4.780 1.00 94.62 85 LEU A O 1
ATOM 659 N N . ALA A 1 86 ? -2.364 3.412 -6.480 1.00 94.31 86 ALA A N 1
ATOM 660 C CA . ALA A 1 86 ? -2.815 2.163 -5.888 1.00 94.31 86 ALA A CA 1
ATOM 661 C C . ALA A 1 86 ? -2.090 1.880 -4.562 1.00 94.31 86 ALA A C 1
ATOM 663 O O . ALA A 1 86 ? -2.749 1.601 -3.561 1.00 94.31 86 ALA A O 1
ATOM 664 N N . ALA A 1 87 ? -0.758 2.012 -4.529 1.00 93.12 87 ALA A N 1
ATOM 665 C CA . ALA A 1 87 ? 0.041 1.734 -3.339 1.00 93.12 87 ALA A CA 1
ATOM 666 C C . ALA A 1 87 ? -0.197 2.751 -2.214 1.00 93.12 87 ALA A C 1
ATOM 668 O O . ALA A 1 87 ? -0.403 2.367 -1.063 1.00 93.12 87 ALA A O 1
ATOM 669 N N . PHE A 1 88 ? -0.196 4.051 -2.526 1.00 94.31 88 PHE A N 1
ATOM 670 C CA . PHE A 1 88 ? -0.434 5.084 -1.517 1.00 94.31 88 PHE A CA 1
ATOM 671 C C . PHE A 1 88 ? -1.894 5.116 -1.060 1.00 94.31 88 PHE A C 1
ATOM 673 O O . PHE A 1 88 ? -2.146 5.323 0.124 1.00 94.31 88 PHE A O 1
ATOM 680 N N . GLY A 1 89 ? -2.855 4.847 -1.948 1.00 94.50 89 GLY A N 1
ATOM 681 C CA . GLY A 1 89 ? -4.268 4.733 -1.587 1.00 94.50 89 GLY A CA 1
ATOM 682 C C . GLY A 1 89 ? -4.535 3.570 -0.627 1.00 94.50 89 GLY A C 1
ATOM 683 O O . GLY A 1 89 ? -5.217 3.739 0.391 1.00 94.50 89 GLY A O 1
ATOM 684 N N . SER A 1 90 ? -3.949 2.396 -0.891 1.00 94.06 90 SER A N 1
ATOM 685 C CA . SER A 1 90 ? -4.054 1.255 0.023 1.00 94.06 90 SER A CA 1
ATOM 686 C C . SER A 1 90 ? -3.325 1.515 1.343 1.00 94.06 90 SER A C 1
ATOM 688 O O . SER A 1 90 ? -3.884 1.248 2.408 1.00 94.06 90 SER A O 1
ATOM 690 N N . LEU A 1 91 ? -2.124 2.100 1.299 1.00 94.19 91 LEU A N 1
ATOM 691 C CA . LEU A 1 91 ? -1.349 2.419 2.497 1.00 94.19 91 LEU A CA 1
ATOM 692 C C . LEU A 1 91 ? -2.068 3.440 3.387 1.00 94.19 91 LEU A C 1
ATOM 694 O O . LEU A 1 91 ? -2.166 3.236 4.595 1.00 94.19 91 LEU A O 1
ATOM 698 N N . LEU A 1 92 ? -2.625 4.502 2.800 1.00 95.88 92 LEU A N 1
ATOM 699 C CA . LEU A 1 92 ? -3.396 5.510 3.526 1.00 95.88 92 LEU A CA 1
ATOM 700 C C . LEU A 1 92 ? -4.584 4.872 4.252 1.00 95.88 92 LEU A C 1
ATOM 702 O O . LEU A 1 92 ? -4.818 5.144 5.428 1.00 95.88 92 LEU A O 1
ATOM 706 N N . THR A 1 93 ? -5.294 3.964 3.584 1.00 92.88 93 THR A N 1
ATOM 707 C CA . THR A 1 93 ? -6.427 3.257 4.192 1.00 92.88 93 THR A CA 1
ATOM 708 C C . THR A 1 93 ? -5.982 2.363 5.354 1.00 92.88 93 THR A C 1
ATOM 710 O O . THR A 1 93 ? -6.666 2.291 6.380 1.00 92.88 93 THR A O 1
ATOM 713 N N . ALA A 1 94 ? -4.817 1.719 5.241 1.00 92.56 94 ALA A N 1
ATOM 714 C CA . ALA A 1 94 ? -4.228 0.957 6.338 1.00 92.56 94 ALA A CA 1
ATOM 715 C C . ALA A 1 94 ? -3.872 1.848 7.539 1.00 92.56 94 ALA A C 1
ATOM 717 O O . ALA A 1 94 ? -4.170 1.473 8.672 1.00 92.56 94 ALA A O 1
ATOM 718 N N . VAL A 1 95 ? -3.292 3.029 7.302 1.00 94.44 95 VAL A N 1
ATOM 719 C CA . VAL A 1 95 ? -2.954 4.003 8.355 1.00 94.44 95 VAL A CA 1
ATOM 720 C C . VAL A 1 95 ? -4.214 4.509 9.058 1.00 94.44 95 VAL A C 1
ATOM 722 O O . VAL A 1 95 ? -4.282 4.472 10.283 1.00 94.44 95 VAL A O 1
ATOM 725 N N . ILE A 1 96 ? -5.248 4.897 8.306 1.00 95.00 96 ILE A N 1
ATOM 726 C CA . ILE A 1 96 ? -6.536 5.323 8.880 1.00 95.00 96 ILE A CA 1
ATOM 727 C C . ILE A 1 96 ? -7.136 4.201 9.737 1.00 95.00 96 ILE A C 1
ATOM 729 O O . ILE A 1 96 ? -7.540 4.432 10.875 1.00 95.00 96 ILE A O 1
ATOM 733 N N . SER A 1 97 ? -7.137 2.967 9.227 1.00 92.06 97 SER A N 1
ATOM 734 C CA . SER A 1 97 ? -7.641 1.804 9.971 1.00 92.06 97 SER A CA 1
ATOM 735 C C . SER A 1 97 ? -6.813 1.524 11.230 1.00 92.06 97 SER A C 1
ATOM 737 O O . SER A 1 97 ? -7.352 1.087 12.243 1.00 92.06 97 SER A O 1
ATOM 739 N N . HIS A 1 98 ? -5.505 1.788 11.199 1.00 94.81 98 HIS A N 1
ATOM 740 C CA . HIS A 1 98 ? -4.649 1.644 12.370 1.00 94.81 98 HIS A CA 1
ATOM 741 C C . HIS A 1 98 ? -4.965 2.679 13.452 1.00 94.81 98 HIS A C 1
ATOM 743 O O . HIS A 1 98 ? -5.047 2.308 14.622 1.00 94.81 98 HIS A O 1
ATOM 749 N N . ASN A 1 99 ? -5.197 3.933 13.066 1.00 95.12 99 ASN A N 1
ATOM 750 C CA . ASN A 1 99 ? -5.580 4.989 14.001 1.00 95.12 99 ASN A CA 1
ATOM 751 C C . ASN A 1 99 ? -6.944 4.692 14.640 1.00 95.12 99 ASN A C 1
ATOM 753 O O . ASN A 1 99 ? -7.090 4.795 15.855 1.00 95.12 99 ASN A O 1
ATOM 757 N N . ASN A 1 100 ? -7.917 4.236 13.845 1.00 93.12 100 ASN A N 1
ATOM 758 C CA . ASN A 1 100 ? -9.230 3.834 14.357 1.00 93.12 100 ASN A CA 1
ATOM 759 C C . ASN A 1 100 ? -9.143 2.643 15.319 1.00 93.12 100 ASN A C 1
ATOM 761 O O . ASN A 1 100 ? -9.857 2.605 16.322 1.00 93.12 100 ASN A O 1
ATOM 765 N N . PHE A 1 101 ? -8.244 1.694 15.044 1.00 93.62 101 PHE A N 1
ATOM 766 C CA . PHE A 1 101 ? -7.968 0.578 15.944 1.00 93.62 101 PHE A CA 1
ATOM 767 C C . PHE A 1 101 ? -7.437 1.064 17.301 1.00 93.62 101 PHE A C 1
ATOM 769 O O . PHE A 1 101 ? -7.937 0.614 18.327 1.00 93.62 101 PHE A O 1
ATOM 776 N N . ILE A 1 102 ? -6.473 1.995 17.314 1.00 94.38 102 ILE A N 1
ATOM 777 C CA . ILE A 1 102 ? -5.923 2.566 18.556 1.00 94.38 102 ILE A CA 1
ATOM 778 C C . ILE A 1 102 ? -7.025 3.292 19.339 1.00 94.38 102 ILE A C 1
ATOM 780 O O . ILE A 1 102 ? -7.254 2.973 20.502 1.00 94.38 102 ILE A O 1
ATOM 784 N N . ALA A 1 103 ? -7.775 4.181 18.682 1.00 92.75 103 ALA A N 1
ATOM 785 C CA . ALA A 1 103 ? -8.854 4.935 19.322 1.00 92.75 103 ALA A CA 1
ATOM 786 C C . ALA A 1 103 ? -9.968 4.028 19.881 1.00 92.75 103 ALA A C 1
ATOM 788 O O . ALA A 1 103 ? -10.520 4.284 20.951 1.00 92.75 103 ALA A O 1
ATOM 789 N N . SER A 1 104 ? -10.307 2.950 19.168 1.00 91.69 104 SER A N 1
ATOM 790 C CA . SER A 1 104 ? -11.286 1.968 19.647 1.00 91.69 104 SER A CA 1
ATOM 791 C C . SER A 1 104 ? -10.761 1.177 20.844 1.00 91.69 104 SER A C 1
ATOM 793 O O . SER A 1 104 ? -11.545 0.855 21.731 1.00 91.69 104 SER A O 1
ATOM 795 N N . ASN A 1 105 ? -9.457 0.891 20.892 1.00 94.50 105 ASN A N 1
ATOM 796 C CA . ASN A 1 105 ? -8.835 0.216 22.028 1.00 94.50 105 ASN A CA 1
ATOM 797 C C . ASN A 1 105 ? -8.877 1.095 23.281 1.00 94.50 105 ASN A C 1
ATOM 799 O O . ASN A 1 105 ? -9.380 0.661 24.307 1.00 94.50 105 ASN A O 1
ATOM 803 N N . GLU A 1 106 ? -8.456 2.355 23.168 1.00 95.50 106 GLU A N 1
ATOM 804 C CA . GLU A 1 106 ? -8.512 3.322 24.275 1.00 95.50 106 GLU A CA 1
ATOM 805 C C . GLU A 1 106 ? -9.945 3.507 24.800 1.00 95.50 106 GLU A C 1
ATOM 807 O O . GLU A 1 106 ? -10.181 3.608 26.005 1.00 95.50 106 GLU A O 1
ATOM 812 N N . ARG A 1 107 ? -10.936 3.513 23.897 1.00 94.06 107 ARG A N 1
ATOM 813 C CA . ARG A 1 107 ? -12.351 3.574 24.282 1.00 94.06 107 ARG A CA 1
ATOM 814 C C . ARG A 1 107 ? -12.810 2.318 25.022 1.00 94.06 107 ARG A C 1
ATOM 816 O O . ARG A 1 107 ? -13.648 2.439 25.913 1.00 94.06 107 ARG A O 1
ATOM 823 N N . LEU A 1 108 ? -12.315 1.141 24.642 1.00 94.94 108 LEU A N 1
ATOM 824 C CA . LEU A 1 108 ? -12.632 -0.108 25.330 1.00 94.94 108 LEU A CA 1
ATOM 825 C C . LEU A 1 108 ? -12.074 -0.081 26.756 1.00 94.94 108 LEU A C 1
ATOM 827 O O . LEU A 1 108 ? -12.838 -0.292 27.692 1.00 94.94 108 LEU A O 1
ATOM 831 N N . ASP A 1 109 ? -10.812 0.321 26.923 1.00 95.50 109 ASP A N 1
ATOM 832 C CA . ASP A 1 109 ? -10.164 0.461 28.234 1.00 95.50 109 ASP A CA 1
ATOM 833 C C . ASP A 1 109 ? -10.945 1.435 29.145 1.00 95.50 109 ASP A C 1
ATOM 835 O O . ASP A 1 109 ? -11.182 1.179 30.329 1.00 95.50 109 ASP A O 1
ATOM 839 N N . ALA A 1 110 ? -11.427 2.550 28.583 1.00 95.44 110 ALA A N 1
ATOM 840 C CA . ALA A 1 110 ? -12.248 3.518 29.309 1.00 95.44 110 ALA A CA 1
ATOM 841 C C . ALA A 1 110 ? -13.638 2.975 29.700 1.00 95.44 110 ALA A C 1
ATOM 843 O O . ALA A 1 110 ? -14.172 3.353 30.748 1.00 95.44 110 ALA A O 1
ATOM 844 N N . LEU A 1 111 ? -14.250 2.128 28.866 1.00 94.62 111 LEU A N 1
ATOM 845 C CA . LEU A 1 111 ? -15.530 1.476 29.165 1.00 94.62 111 LEU A CA 1
ATOM 846 C C . LEU A 1 111 ? -15.368 0.383 30.223 1.00 94.62 111 LEU A C 1
ATOM 848 O O . LEU A 1 111 ? -16.210 0.290 31.114 1.00 94.62 111 LEU A O 1
ATOM 852 N N . GLU A 1 112 ? -14.280 -0.385 30.176 1.00 94.75 112 GLU A N 1
ATOM 853 C CA . GLU A 1 112 ? -13.942 -1.382 31.195 1.00 94.75 112 GLU A CA 1
ATOM 854 C C . GLU A 1 112 ? -13.781 -0.728 32.570 1.00 94.75 112 GLU A C 1
ATOM 856 O O . GLU A 1 112 ? -14.358 -1.192 33.557 1.00 94.75 112 GLU A O 1
ATOM 861 N N . PHE A 1 113 ? -13.085 0.412 32.628 1.00 95.88 113 PHE A N 1
ATOM 862 C CA . PHE A 1 113 ? -12.959 1.189 33.858 1.00 95.88 113 PHE A CA 1
ATOM 863 C C . PHE A 1 113 ? -14.318 1.679 34.384 1.00 95.88 113 PHE A C 1
ATOM 865 O O . PHE A 1 113 ? -14.592 1.596 35.582 1.00 95.88 113 PHE A O 1
ATOM 872 N N . GLN A 1 114 ? -15.200 2.176 33.514 1.00 94.75 114 GLN A N 1
ATOM 873 C CA . GLN A 1 114 ? -16.541 2.618 33.919 1.00 94.75 114 GLN A CA 1
ATOM 874 C C . GLN A 1 114 ? -17.415 1.453 34.388 1.00 94.75 114 GLN A C 1
ATOM 876 O O . GLN A 1 114 ? -18.140 1.589 35.371 1.00 94.75 114 GLN A O 1
ATOM 881 N N . TYR A 1 115 ? -17.325 0.308 33.712 1.00 94.06 115 TYR A N 1
ATOM 882 C CA . TYR A 1 115 ? -18.059 -0.901 34.065 1.00 94.06 115 TYR A CA 1
ATOM 883 C C . TYR A 1 115 ? -17.643 -1.419 35.445 1.00 94.06 115 TYR A C 1
ATOM 885 O O . TYR A 1 115 ? -18.506 -1.708 36.272 1.00 94.06 115 TYR A O 1
ATOM 893 N N . ALA A 1 116 ? -16.338 -1.451 35.734 1.00 94.00 116 ALA A N 1
ATOM 894 C CA . ALA A 1 116 ? -15.810 -1.865 37.035 1.00 94.00 116 ALA A CA 1
ATOM 895 C C . ALA A 1 116 ? -16.284 -0.975 38.200 1.00 94.00 116 ALA A C 1
ATOM 897 O O . ALA A 1 116 ? -16.371 -1.437 39.335 1.00 94.00 116 ALA A O 1
ATOM 898 N N . ASN A 1 117 ? -16.616 0.287 37.917 1.00 95.50 117 ASN A N 1
ATOM 899 C CA . ASN A 1 117 ? -17.097 1.258 38.901 1.00 95.50 117 ASN A CA 1
ATOM 900 C C . ASN A 1 117 ? -18.630 1.421 38.907 1.00 95.50 117 ASN A C 1
ATOM 902 O O . ASN A 1 117 ? -19.161 2.257 39.643 1.00 95.50 117 ASN A O 1
ATOM 906 N N . ALA A 1 118 ? -19.365 0.658 38.092 1.00 92.88 118 ALA A N 1
ATOM 907 C CA . ALA A 1 118 ? -20.812 0.782 37.991 1.00 92.88 118 ALA A CA 1
ATOM 908 C C . ALA A 1 118 ? -21.509 0.192 39.228 1.00 92.88 118 ALA A C 1
ATOM 910 O O . ALA A 1 118 ? -21.344 -0.976 39.567 1.00 92.88 118 ALA A O 1
ATOM 911 N N . THR A 1 119 ? -22.346 0.995 39.887 1.00 94.44 119 THR A N 1
ATOM 912 C CA . THR A 1 119 ? -23.037 0.604 41.131 1.00 94.44 119 THR A CA 1
ATOM 913 C C . THR A 1 119 ? -24.449 0.065 40.915 1.00 94.44 119 THR A C 1
ATOM 915 O O . THR A 1 119 ? -25.068 -0.433 41.854 1.00 94.44 119 THR A O 1
ATOM 918 N N . ASN A 1 120 ? -24.986 0.158 39.695 1.00 95.44 120 ASN A N 1
ATOM 919 C CA . ASN A 1 120 ? -26.334 -0.296 39.372 1.00 95.44 120 ASN A CA 1
ATOM 920 C C . ASN A 1 120 ? -26.358 -1.162 38.104 1.00 95.44 120 ASN A C 1
ATOM 922 O O . ASN A 1 120 ? -25.555 -0.984 37.185 1.00 95.44 120 ASN A O 1
ATOM 926 N N . TRP A 1 121 ? -27.320 -2.086 38.061 1.00 93.12 121 TRP A N 1
ATOM 927 C CA . TRP A 1 121 ? -27.428 -3.086 36.998 1.00 93.12 121 TRP A CA 1
ATOM 928 C C . TRP A 1 121 ? -27.720 -2.479 35.621 1.00 93.12 121 TRP A C 1
ATOM 930 O O . TRP A 1 121 ? -27.161 -2.929 34.627 1.00 93.12 121 TRP A O 1
ATOM 940 N N . VAL A 1 122 ? -28.558 -1.439 35.545 1.00 94.06 122 VAL A N 1
ATOM 941 C CA . VAL A 1 122 ? -28.938 -0.820 34.263 1.00 94.06 122 VAL A CA 1
ATOM 942 C C . VAL A 1 122 ? -27.722 -0.165 33.600 1.00 94.06 122 VAL A C 1
ATOM 944 O O . VAL A 1 122 ? -27.465 -0.392 32.416 1.00 94.06 122 VAL A O 1
ATOM 947 N N . SER A 1 123 ? -26.929 0.590 34.365 1.00 92.19 123 SER A N 1
ATOM 948 C CA . SER A 1 123 ? -25.671 1.184 33.908 1.00 92.19 123 SER A CA 1
ATOM 949 C C . SER A 1 123 ? -24.653 0.115 33.521 1.00 92.19 123 SER A C 1
ATOM 951 O O . SER A 1 123 ? -24.080 0.208 32.439 1.00 92.19 123 SER A O 1
ATOM 953 N N . ALA A 1 124 ? -24.473 -0.923 34.344 1.00 91.69 124 ALA A N 1
ATOM 954 C CA . ALA A 1 124 ? -23.558 -2.022 34.035 1.00 91.69 124 ALA A CA 1
ATOM 955 C C . ALA A 1 124 ? -23.942 -2.738 32.728 1.00 91.69 124 ALA A C 1
ATOM 957 O O . ALA A 1 124 ? -23.094 -2.952 31.864 1.00 91.69 124 ALA A O 1
ATOM 958 N N . ASN A 1 125 ? -25.228 -3.041 32.534 1.00 95.06 125 ASN A N 1
ATOM 959 C CA . ASN A 1 125 ? -25.727 -3.688 31.322 1.00 95.06 125 ASN A CA 1
ATOM 960 C C . ASN A 1 125 ? -25.562 -2.799 30.076 1.00 95.06 125 ASN A C 1
ATOM 962 O O . ASN A 1 125 ? -25.228 -3.291 29.002 1.00 95.06 125 ASN A O 1
ATOM 966 N N . THR A 1 126 ? -25.761 -1.485 30.209 1.00 95.38 126 THR A N 1
ATOM 967 C CA . THR A 1 126 ? -25.549 -0.530 29.105 1.00 95.38 126 THR A CA 1
ATOM 968 C C . THR A 1 126 ? -24.075 -0.497 28.700 1.00 95.38 126 THR A C 1
ATOM 970 O O . THR A 1 126 ? -23.757 -0.708 27.532 1.00 95.38 126 THR A O 1
ATOM 973 N N . LEU A 1 127 ? -23.172 -0.330 29.672 1.00 95.00 127 LEU A N 1
ATOM 974 C CA . LEU A 1 127 ? -21.725 -0.309 29.445 1.00 95.00 127 LEU A CA 1
ATOM 975 C C . LEU A 1 127 ? -21.221 -1.622 28.837 1.00 95.00 127 LEU A C 1
ATOM 977 O O . LEU A 1 127 ? -20.381 -1.605 27.944 1.00 95.00 127 LEU A O 1
ATOM 981 N N . TYR A 1 128 ? -21.768 -2.759 29.270 1.00 95.25 128 TYR A N 1
ATOM 982 C CA . TYR A 1 128 ? -21.448 -4.063 28.694 1.00 95.25 128 TYR A CA 1
ATOM 983 C C . TYR A 1 128 ? -21.821 -4.163 27.210 1.00 95.25 128 TYR A C 1
ATOM 985 O O . TYR A 1 128 ? -21.008 -4.594 26.390 1.00 95.25 128 TYR A O 1
ATOM 993 N N . ASN A 1 129 ? -23.021 -3.712 26.840 1.00 95.69 129 ASN A N 1
ATOM 994 C CA . ASN A 1 129 ? -23.439 -3.688 25.439 1.00 95.69 129 ASN A CA 1
ATOM 995 C C . ASN A 1 129 ? -22.569 -2.739 24.597 1.00 95.69 129 ASN A C 1
ATOM 997 O O . ASN A 1 129 ? -22.209 -3.076 23.466 1.00 95.69 129 ASN A O 1
ATOM 1001 N N . ASP A 1 130 ? -22.171 -1.595 25.159 1.00 94.19 130 ASP A N 1
ATOM 1002 C CA . ASP A 1 130 ? -21.241 -0.671 24.507 1.00 94.19 130 ASP A CA 1
ATOM 1003 C C . ASP A 1 130 ? -19.856 -1.304 24.295 1.00 94.19 130 ASP A C 1
ATOM 1005 O O . ASP A 1 130 ? -19.285 -1.164 23.210 1.00 94.19 130 ASP A O 1
ATOM 1009 N N . MET A 1 131 ? -19.335 -2.050 25.279 1.00 95.19 131 MET A N 1
ATOM 1010 C CA . MET A 1 131 ? -18.073 -2.793 25.152 1.00 95.19 131 MET A CA 1
ATOM 1011 C C . MET A 1 131 ? -18.133 -3.811 24.010 1.00 95.19 131 MET A C 1
ATOM 1013 O O . MET A 1 131 ? -17.236 -3.820 23.168 1.00 95.19 131 MET A O 1
ATOM 1017 N N . ILE A 1 132 ? -19.212 -4.599 23.907 1.00 95.75 132 ILE A N 1
ATOM 1018 C CA . ILE A 1 132 ? -19.401 -5.545 22.791 1.00 95.75 132 ILE A CA 1
ATOM 1019 C C . ILE A 1 132 ? -19.377 -4.806 21.446 1.00 95.75 132 ILE A C 1
ATOM 1021 O O . ILE A 1 132 ? -18.727 -5.249 20.493 1.00 95.75 132 ILE A O 1
ATOM 1025 N N . GLY A 1 133 ? -20.067 -3.665 21.354 1.00 94.31 133 GLY A N 1
ATOM 1026 C CA . GLY A 1 133 ? -20.098 -2.854 20.138 1.00 94.31 133 GLY A CA 1
ATOM 1027 C C . GLY A 1 133 ? -18.717 -2.320 19.740 1.00 94.31 133 GLY A C 1
ATOM 1028 O O . GLY A 1 133 ? -18.364 -2.325 18.557 1.00 94.31 133 GLY A O 1
ATOM 1029 N N . VAL A 1 134 ? -17.914 -1.882 20.712 1.00 93.62 134 VAL A N 1
ATOM 1030 C CA . VAL A 1 134 ? -16.540 -1.406 20.481 1.00 93.62 134 VAL A CA 1
ATOM 1031 C C . VAL A 1 134 ? -15.605 -2.559 20.109 1.00 93.62 134 VAL A C 1
ATOM 1033 O O . VAL A 1 134 ? -14.825 -2.417 19.168 1.00 93.62 134 VAL A O 1
ATOM 1036 N N . GLU A 1 135 ? -15.724 -3.723 20.747 1.00 93.75 135 GLU A N 1
ATOM 1037 C CA . GLU A 1 135 ? -14.911 -4.905 20.433 1.00 93.75 135 GLU A CA 1
ATOM 1038 C C . GLU A 1 135 ? -15.122 -5.373 18.980 1.00 93.75 135 GLU A C 1
ATOM 1040 O O . GLU A 1 135 ? -14.172 -5.727 18.273 1.00 93.75 135 GLU A O 1
ATOM 1045 N N . GLN A 1 136 ? -16.365 -5.331 18.487 1.00 94.31 136 GLN A N 1
ATOM 1046 C CA . GLN A 1 136 ? -16.667 -5.642 17.087 1.00 94.31 136 GLN A CA 1
ATOM 1047 C C . GLN A 1 136 ? -15.999 -4.655 16.119 1.00 94.31 136 GLN A C 1
ATOM 1049 O O . GLN A 1 136 ? -15.409 -5.081 15.120 1.00 94.31 136 GLN A O 1
ATOM 1054 N N . LYS A 1 137 ? -16.037 -3.348 16.420 1.00 92.38 137 LYS A N 1
ATOM 1055 C CA . LYS A 1 137 ? -15.346 -2.318 15.622 1.00 92.38 137 LYS A CA 1
ATOM 1056 C C . LYS A 1 137 ? -13.835 -2.530 15.626 1.00 92.38 137 LYS A C 1
ATOM 1058 O O . LYS A 1 137 ? -13.223 -2.530 14.561 1.00 92.38 137 LYS A O 1
ATOM 1063 N N . LEU A 1 138 ? -13.259 -2.832 16.788 1.00 92.44 138 LEU A N 1
ATOM 1064 C CA . LEU A 1 138 ? -11.837 -3.122 16.953 1.00 92.44 138 LEU A CA 1
ATOM 1065 C C . LEU A 1 138 ? -11.383 -4.300 16.070 1.00 92.44 138 LEU A C 1
ATOM 1067 O O . LEU A 1 138 ? -10.373 -4.209 15.366 1.00 92.44 138 LEU A O 1
ATOM 1071 N N . LYS A 1 139 ? -12.149 -5.402 16.049 1.00 93.50 139 LYS A N 1
ATOM 1072 C CA . LYS A 1 139 ? -11.879 -6.558 15.170 1.00 93.50 139 LYS A CA 1
ATOM 1073 C C . LYS A 1 139 ? -11.935 -6.171 13.692 1.00 93.50 139 LYS A C 1
ATOM 1075 O O . LYS A 1 139 ? -11.073 -6.588 12.913 1.00 93.50 139 LYS A O 1
ATOM 1080 N N . LEU A 1 140 ? -12.924 -5.369 13.309 1.00 92.94 140 LEU A N 1
ATOM 1081 C CA . LEU A 1 140 ? -13.117 -4.922 11.935 1.00 92.94 140 LEU A CA 1
ATOM 1082 C C . LEU A 1 140 ? -11.990 -3.988 11.467 1.00 92.94 140 LEU A C 1
ATOM 1084 O O . LEU A 1 140 ? -11.437 -4.213 10.390 1.00 92.94 140 LEU A O 1
ATOM 1088 N N . ASP A 1 141 ? -11.589 -3.009 12.277 1.00 91.00 141 ASP A N 1
ATOM 1089 C CA . ASP A 1 141 ? -10.492 -2.087 11.958 1.00 91.00 141 ASP A CA 1
ATOM 1090 C C . ASP A 1 141 ? -9.141 -2.809 11.889 1.00 91.00 141 ASP A C 1
ATOM 1092 O O . ASP A 1 141 ? -8.353 -2.580 10.965 1.00 91.00 141 ASP A O 1
ATOM 1096 N N . ARG A 1 142 ? -8.903 -3.779 12.785 1.00 92.44 142 ARG A N 1
ATOM 1097 C CA . ARG A 1 142 ? -7.731 -4.665 12.708 1.00 92.44 142 ARG A CA 1
ATOM 1098 C C . ARG A 1 142 ? -7.701 -5.443 11.394 1.00 92.44 142 ARG A C 1
ATOM 1100 O O . ARG A 1 142 ? -6.648 -5.532 10.759 1.00 92.44 142 ARG A O 1
ATOM 1107 N N . ASN A 1 143 ? -8.837 -6.010 10.987 1.00 94.38 143 ASN A N 1
ATOM 1108 C CA . ASN A 1 143 ? -8.928 -6.773 9.747 1.00 94.38 143 ASN A CA 1
ATOM 1109 C C . ASN A 1 143 ? -8.703 -5.878 8.520 1.00 94.38 143 ASN A C 1
ATOM 1111 O O . ASN A 1 143 ? -7.896 -6.217 7.656 1.00 94.38 143 ASN A O 1
ATOM 1115 N N . ARG A 1 144 ? -9.336 -4.697 8.477 1.00 89.56 144 ARG A N 1
ATOM 1116 C CA . ARG A 1 144 ? -9.132 -3.702 7.412 1.00 89.56 144 ARG A CA 1
ATOM 1117 C C . ARG A 1 144 ? -7.666 -3.308 7.294 1.00 89.56 144 ARG A C 1
ATOM 1119 O O . ARG A 1 144 ? -7.105 -3.421 6.209 1.00 89.56 144 ARG A O 1
ATOM 1126 N N . ARG A 1 145 ? -7.021 -2.936 8.405 1.00 92.00 145 ARG A N 1
ATOM 1127 C CA . ARG A 1 145 ? -5.589 -2.607 8.431 1.00 92.00 145 ARG A CA 1
ATOM 1128 C C . ARG A 1 145 ? -4.754 -3.722 7.802 1.00 92.00 145 ARG A C 1
ATOM 1130 O O . ARG A 1 145 ? -3.942 -3.455 6.924 1.00 92.00 145 ARG A O 1
ATOM 1137 N N . ASN A 1 146 ? -4.961 -4.965 8.231 1.00 93.81 146 ASN A N 1
ATOM 1138 C CA . ASN A 1 146 ? -4.178 -6.100 7.748 1.00 93.81 146 ASN A CA 1
ATOM 1139 C C . ASN A 1 146 ? -4.401 -6.366 6.250 1.00 93.81 146 ASN A C 1
ATOM 1141 O O . ASN A 1 146 ? -3.434 -6.597 5.528 1.00 93.81 146 ASN A O 1
ATOM 1145 N N . ILE A 1 147 ? -5.649 -6.295 5.775 1.00 95.12 147 ILE A N 1
ATOM 1146 C CA . ILE A 1 147 ? -5.982 -6.476 4.356 1.00 95.12 147 ILE A CA 1
ATOM 1147 C C . ILE A 1 147 ? -5.330 -5.381 3.508 1.00 95.12 147 ILE A C 1
ATOM 1149 O O . ILE A 1 147 ? -4.688 -5.687 2.508 1.00 95.12 147 ILE A O 1
ATOM 1153 N N . PHE A 1 148 ? -5.433 -4.114 3.912 1.00 92.62 148 PHE A N 1
ATOM 1154 C CA . PHE A 1 148 ? -4.853 -3.010 3.147 1.00 92.62 148 PHE A CA 1
ATOM 1155 C C . PHE A 1 148 ? -3.320 -2.996 3.180 1.00 92.62 148 PHE A C 1
ATOM 1157 O O . PHE A 1 148 ? -2.700 -2.658 2.171 1.00 92.62 148 PHE A O 1
ATOM 1164 N N . LEU A 1 149 ? -2.688 -3.436 4.273 1.00 93.94 149 LEU A N 1
ATOM 1165 C CA . LEU A 1 149 ? -1.241 -3.681 4.297 1.00 93.94 149 LEU A CA 1
ATOM 1166 C C . LEU A 1 149 ? -0.842 -4.808 3.339 1.00 93.94 149 LEU A C 1
ATOM 1168 O O . LEU A 1 149 ? 0.123 -4.656 2.592 1.00 93.94 149 LEU A O 1
ATOM 1172 N N . ALA A 1 150 ? -1.598 -5.910 3.314 1.00 93.50 150 ALA A N 1
ATOM 1173 C CA . ALA A 1 150 ? -1.347 -7.011 2.389 1.00 93.50 150 ALA A CA 1
ATOM 1174 C C . ALA A 1 150 ? -1.495 -6.564 0.926 1.00 93.50 150 ALA A C 1
ATOM 1176 O O . ALA A 1 150 ? -0.612 -6.829 0.115 1.00 93.50 150 ALA A O 1
ATOM 1177 N N . ILE A 1 151 ? -2.557 -5.817 0.602 1.00 92.12 151 ILE A N 1
ATOM 1178 C CA . ILE A 1 151 ? -2.762 -5.224 -0.727 1.00 92.12 151 ILE A CA 1
ATOM 1179 C C . ILE A 1 151 ? -1.592 -4.305 -1.091 1.00 92.12 151 ILE A C 1
ATOM 1181 O O . ILE A 1 151 ? -1.041 -4.430 -2.181 1.00 92.12 151 ILE A O 1
ATOM 1185 N N . THR A 1 152 ? -1.162 -3.438 -0.170 1.00 92.50 152 THR A N 1
ATOM 1186 C CA . THR A 1 152 ? -0.015 -2.543 -0.391 1.00 92.50 152 THR A CA 1
ATOM 1187 C C . THR A 1 152 ? 1.246 -3.338 -0.729 1.00 92.50 152 THR A C 1
ATOM 1189 O O . THR A 1 152 ? 1.925 -3.020 -1.701 1.00 92.50 152 THR A O 1
ATOM 1192 N N . ALA A 1 153 ? 1.538 -4.406 0.018 1.00 93.25 153 ALA A N 1
ATOM 1193 C CA . ALA A 1 153 ? 2.699 -5.257 -0.235 1.00 93.25 153 ALA A CA 1
ATOM 1194 C C . ALA A 1 153 ? 2.614 -5.983 -1.591 1.00 93.25 153 ALA A C 1
ATOM 1196 O O . ALA A 1 153 ? 3.615 -6.082 -2.306 1.00 93.25 153 ALA A O 1
ATOM 1197 N N . VAL A 1 154 ? 1.420 -6.449 -1.977 1.00 94.69 154 VAL A N 1
ATOM 1198 C CA . VAL A 1 154 ? 1.176 -7.071 -3.289 1.00 94.69 154 VAL A CA 1
ATOM 1199 C C . VAL A 1 154 ? 1.409 -6.065 -4.413 1.00 94.69 154 VAL A C 1
ATOM 1201 O O . VAL A 1 154 ? 2.131 -6.379 -5.356 1.00 94.69 154 VAL A O 1
ATOM 1204 N 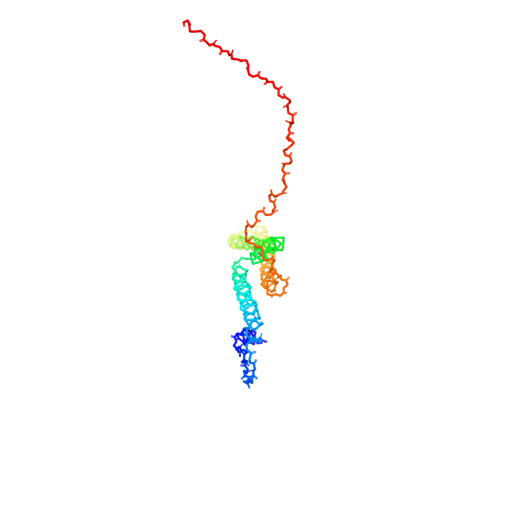N . ILE A 1 155 ? 0.868 -4.849 -4.297 1.00 93.69 155 ILE A N 1
ATOM 1205 C CA . ILE A 1 155 ? 1.064 -3.781 -5.287 1.00 93.69 155 ILE A CA 1
ATOM 1206 C C . ILE A 1 155 ? 2.544 -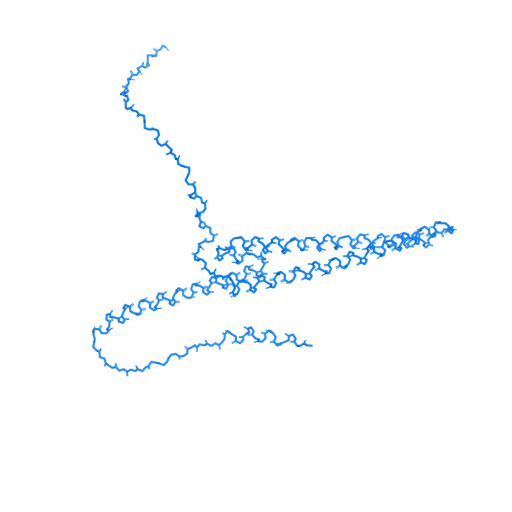3.409 -5.385 1.00 93.69 155 ILE A C 1
ATOM 1208 O O . ILE A 1 155 ? 3.066 -3.279 -6.488 1.00 93.69 155 ILE A O 1
ATOM 1212 N N . TRP A 1 156 ? 3.243 -3.284 -4.255 1.00 93.50 156 TRP A N 1
ATOM 1213 C CA . TRP A 1 156 ? 4.673 -2.965 -4.235 1.00 93.50 156 TRP A CA 1
ATOM 1214 C C . TRP A 1 156 ? 5.506 -4.038 -4.937 1.00 93.50 156 TRP A C 1
ATOM 1216 O O . TRP A 1 156 ? 6.390 -3.733 -5.736 1.00 93.50 156 TRP A O 1
ATOM 1226 N N . THR A 1 157 ? 5.192 -5.307 -4.678 1.00 92.44 157 THR A N 1
ATOM 1227 C CA . THR A 1 157 ? 5.860 -6.436 -5.331 1.00 92.44 157 THR A CA 1
ATOM 1228 C C . THR A 1 157 ? 5.566 -6.446 -6.830 1.00 92.44 157 THR A C 1
ATOM 1230 O O . THR A 1 157 ? 6.489 -6.549 -7.636 1.00 92.44 157 THR A O 1
ATOM 1233 N N . ALA A 1 158 ? 4.297 -6.275 -7.215 1.00 91.81 158 ALA A N 1
ATOM 1234 C CA . ALA A 1 158 ? 3.878 -6.204 -8.611 1.00 91.81 158 ALA A CA 1
ATOM 1235 C C . ALA A 1 158 ? 4.556 -5.043 -9.354 1.00 91.81 158 ALA A C 1
ATOM 1237 O O . ALA A 1 158 ? 4.988 -5.220 -10.486 1.00 91.81 158 ALA A O 1
ATOM 1238 N N . ASN A 1 159 ? 4.722 -3.895 -8.698 1.00 94.38 159 ASN A N 1
ATOM 1239 C CA . ASN A 1 159 ? 5.436 -2.739 -9.227 1.00 94.38 159 ASN A CA 1
ATOM 1240 C C . ASN A 1 159 ? 6.903 -3.060 -9.569 1.00 94.38 159 ASN A C 1
ATOM 1242 O O . ASN A 1 159 ? 7.373 -2.699 -10.644 1.00 94.38 159 ASN A O 1
ATOM 1246 N N . VAL A 1 160 ? 7.622 -3.760 -8.686 1.00 92.31 160 VAL A N 1
ATOM 1247 C CA . VAL A 1 160 ? 9.023 -4.151 -8.936 1.00 92.31 160 VAL A CA 1
ATOM 1248 C C . VAL A 1 160 ? 9.113 -5.179 -10.066 1.00 92.31 160 VAL A C 1
ATOM 1250 O O . VAL A 1 160 ? 9.962 -5.060 -10.947 1.00 92.31 160 VAL A O 1
ATOM 1253 N N . VAL A 1 161 ? 8.219 -6.173 -10.066 1.00 91.31 161 VAL A N 1
ATOM 1254 C CA . VAL A 1 161 ? 8.137 -7.189 -11.129 1.00 91.31 161 VAL A CA 1
ATOM 1255 C C . VAL A 1 161 ? 7.830 -6.540 -12.480 1.00 91.31 161 VAL A C 1
ATOM 1257 O O . VAL A 1 161 ? 8.437 -6.901 -13.487 1.00 91.31 161 VAL A O 1
ATOM 1260 N N . ASP A 1 162 ? 6.936 -5.555 -12.509 1.00 90.81 162 ASP A N 1
ATOM 1261 C CA . ASP A 1 162 ? 6.581 -4.841 -13.730 1.00 90.81 162 ASP A CA 1
ATOM 1262 C C . ASP A 1 162 ? 7.775 -4.067 -14.310 1.00 90.81 162 ASP A C 1
ATOM 1264 O O . ASP A 1 162 ? 7.990 -4.126 -15.518 1.00 90.81 162 ASP A O 1
ATOM 1268 N N . VAL A 1 163 ? 8.618 -3.437 -13.481 1.00 89.19 163 VAL A N 1
ATOM 1269 C CA . VAL A 1 163 ? 9.866 -2.809 -13.963 1.00 89.19 163 VAL A CA 1
ATOM 1270 C C . VAL A 1 163 ? 10.876 -3.827 -14.492 1.00 89.19 163 VAL A C 1
ATOM 1272 O O . VAL A 1 163 ? 11.568 -3.540 -15.465 1.00 89.19 163 VAL A O 1
ATOM 1275 N N . LEU A 1 164 ? 10.966 -5.015 -13.887 1.00 87.19 164 LEU A N 1
ATOM 1276 C CA . LEU A 1 164 ? 11.907 -6.050 -14.329 1.00 87.19 164 LEU A CA 1
ATOM 1277 C C . LEU A 1 164 ? 11.543 -6.648 -15.691 1.00 87.19 164 LEU A C 1
ATOM 1279 O O . LEU A 1 164 ? 12.435 -6.874 -16.512 1.00 87.19 164 LEU A O 1
ATOM 1283 N N . TYR A 1 165 ? 10.257 -6.930 -15.911 1.00 87.81 165 TYR A N 1
ATOM 1284 C CA . TYR A 1 165 ? 9.823 -7.788 -17.018 1.00 87.81 165 TYR A CA 1
ATOM 1285 C C . TYR A 1 165 ? 8.890 -7.109 -18.024 1.00 87.81 165 TYR A C 1
ATOM 1287 O O . TYR A 1 165 ? 8.951 -7.439 -19.204 1.00 87.81 165 TYR A O 1
ATOM 1295 N N . ASN A 1 166 ? 8.042 -6.173 -17.588 1.00 87.06 166 ASN A N 1
ATOM 1296 C CA . ASN A 1 166 ? 6.913 -5.677 -18.391 1.00 87.06 166 ASN A CA 1
ATOM 1297 C C . ASN A 1 166 ? 7.041 -4.210 -18.823 1.00 87.06 166 ASN A C 1
ATOM 1299 O O . ASN A 1 166 ? 6.205 -3.711 -19.586 1.00 87.06 166 ASN A O 1
ATOM 1303 N N . THR A 1 167 ? 8.032 -3.490 -18.306 1.00 85.75 167 THR A N 1
ATOM 1304 C CA . THR A 1 167 ? 8.290 -2.098 -18.662 1.00 85.75 167 THR A CA 1
ATOM 1305 C C . THR A 1 167 ? 9.552 -2.018 -19.501 1.00 85.75 167 THR A C 1
ATOM 1307 O O . THR A 1 167 ? 10.666 -2.260 -19.037 1.00 85.75 167 THR A O 1
ATOM 1310 N N . GLU A 1 168 ? 9.350 -1.685 -20.768 1.00 85.62 168 GLU A N 1
ATOM 1311 C CA . GLU A 1 168 ? 10.425 -1.419 -21.708 1.00 85.62 168 GLU A CA 1
ATOM 1312 C C . GLU A 1 168 ? 10.983 -0.011 -21.477 1.00 85.62 168 GLU A C 1
ATOM 1314 O O . GLU A 1 168 ? 10.296 0.878 -20.976 1.00 85.62 168 GLU A O 1
ATOM 1319 N N . ASP A 1 169 ? 12.256 0.192 -21.813 1.00 83.56 169 ASP A N 1
ATOM 1320 C CA . ASP A 1 169 ? 12.857 1.522 -21.754 1.00 83.56 169 ASP A CA 1
ATOM 1321 C C . ASP A 1 169 ? 12.515 2.267 -23.047 1.00 83.56 169 ASP A C 1
ATOM 1323 O O . ASP A 1 169 ? 12.999 1.902 -24.119 1.00 83.56 169 ASP A O 1
ATOM 1327 N N . GLN A 1 170 ? 11.702 3.321 -22.954 1.00 81.75 170 GLN A N 1
ATOM 1328 C CA . GLN A 1 170 ? 11.333 4.130 -24.118 1.00 81.75 170 GLN A CA 1
ATOM 1329 C C . GLN A 1 170 ? 12.441 5.091 -24.574 1.00 81.75 170 GLN A C 1
ATOM 1331 O O . GLN A 1 170 ? 12.237 5.862 -25.510 1.00 81.75 170 GLN A O 1
ATOM 1336 N N . GLY A 1 171 ? 13.609 5.101 -23.923 1.00 64.25 171 GLY A N 1
ATOM 1337 C CA . GLY A 1 171 ? 14.730 5.960 -24.313 1.00 64.25 171 GLY A CA 1
ATOM 1338 C C . GLY A 1 171 ? 14.499 7.451 -24.048 1.00 64.25 171 GLY A C 1
ATOM 1339 O O . GLY A 1 171 ? 15.367 8.267 -24.349 1.00 64.25 171 GLY A O 1
ATOM 1340 N N . GLN A 1 172 ? 13.345 7.822 -23.487 1.00 58.72 172 GLN A N 1
ATOM 1341 C CA . GLN A 1 172 ? 13.001 9.209 -23.204 1.00 58.72 172 GLN A CA 1
ATOM 1342 C C . GLN A 1 172 ? 13.793 9.689 -21.990 1.00 58.72 172 GLN A C 1
ATOM 1344 O O . GLN A 1 172 ? 13.930 8.971 -20.993 1.00 58.72 172 GLN A O 1
ATOM 1349 N N . THR A 1 173 ? 14.359 10.894 -22.080 1.00 53.12 173 THR A N 1
ATOM 1350 C CA . THR A 1 173 ? 14.953 11.539 -20.913 1.00 53.12 173 THR A CA 1
ATOM 1351 C C . THR A 1 173 ? 13.843 11.827 -19.913 1.00 53.12 173 THR A C 1
ATOM 1353 O O . THR A 1 173 ? 12.709 12.125 -20.278 1.00 53.12 173 THR A O 1
ATOM 1356 N N . ILE A 1 174 ? 14.187 11.744 -18.632 1.00 54.38 174 ILE A N 1
ATOM 1357 C CA . ILE A 1 174 ? 13.270 11.722 -17.480 1.00 54.38 174 ILE A CA 1
ATOM 1358 C C . ILE A 1 174 ? 12.374 12.991 -17.418 1.00 54.38 174 ILE A C 1
ATOM 1360 O O . ILE A 1 174 ? 11.406 13.038 -16.668 1.00 54.38 174 ILE A O 1
ATOM 1364 N N . PHE A 1 175 ? 12.664 13.997 -18.259 1.00 49.91 175 PHE A N 1
ATOM 1365 C CA . PHE A 1 175 ? 11.945 15.262 -18.411 1.00 49.91 175 PHE A CA 1
ATOM 1366 C C . PHE A 1 175 ? 11.921 15.788 -19.863 1.00 49.91 175 PHE A C 1
ATOM 1368 O O . PHE A 1 175 ? 11.948 17.004 -20.070 1.00 49.91 175 PHE A O 1
ATOM 1375 N N . SER A 1 176 ? 11.914 14.937 -20.900 1.00 43.78 176 SER A N 1
ATOM 1376 C CA . SER A 1 176 ? 11.746 15.450 -22.268 1.00 43.78 176 SER A CA 1
ATOM 1377 C C . SER A 1 176 ? 10.373 16.110 -22.402 1.00 43.78 176 SER A C 1
ATOM 1379 O O . SER A 1 176 ? 9.342 15.444 -22.339 1.00 43.78 176 SER A O 1
ATOM 1381 N N . GLN A 1 177 ? 10.376 17.429 -22.606 1.00 45.78 177 GLN A N 1
ATOM 1382 C CA . GLN A 1 177 ? 9.230 18.322 -22.821 1.00 45.78 177 GLN A CA 1
ATOM 1383 C C . GLN A 1 177 ? 8.418 18.007 -24.095 1.00 45.78 177 GLN A C 1
ATOM 1385 O O . GLN A 1 177 ? 7.852 18.896 -24.724 1.00 45.78 177 GLN A O 1
ATOM 1390 N N . GLN A 1 178 ? 8.335 16.749 -24.518 1.00 46.75 178 GLN A N 1
ATOM 1391 C CA . GLN A 1 178 ? 7.666 16.373 -25.757 1.00 46.75 178 GLN A CA 1
ATOM 1392 C C . GLN A 1 178 ? 6.138 16.555 -25.672 1.00 46.75 178 GLN A C 1
ATOM 1394 O O . GLN A 1 178 ? 5.477 16.668 -26.699 1.00 46.75 178 GLN A O 1
ATOM 1399 N N . HIS A 1 179 ? 5.591 16.712 -24.459 1.00 42.81 179 HIS A N 1
ATOM 1400 C CA . HIS A 1 179 ? 4.199 17.109 -24.225 1.00 42.81 179 HIS A CA 1
ATOM 1401 C C . HIS A 1 179 ? 3.936 18.630 -24.234 1.00 42.81 179 HIS A C 1
ATOM 1403 O O . HIS A 1 179 ? 2.778 19.023 -24.155 1.00 42.81 179 HIS A O 1
ATOM 1409 N N . LEU A 1 180 ? 4.952 19.493 -24.379 1.00 47.00 180 LEU A N 1
ATOM 1410 C CA . LEU A 1 180 ? 4.761 20.948 -24.549 1.00 47.00 180 LEU A CA 1
ATOM 1411 C C . LEU A 1 180 ? 4.666 21.382 -26.021 1.00 47.00 180 LEU A C 1
ATOM 1413 O O . LEU A 1 180 ? 4.540 22.569 -26.303 1.00 47.00 180 LEU A O 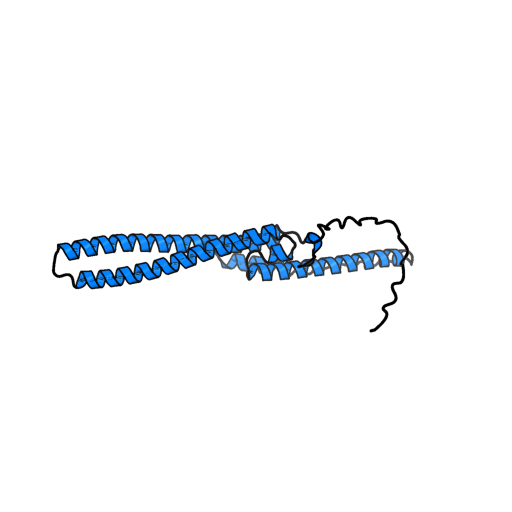1
ATOM 1417 N N . ASN A 1 181 ? 4.686 20.435 -26.964 1.00 40.81 181 ASN A N 1
ATOM 1418 C CA . ASN A 1 181 ? 4.597 20.727 -28.395 1.00 40.81 181 ASN A CA 1
ATOM 1419 C C . ASN A 1 181 ? 3.161 20.664 -28.950 1.00 40.81 181 ASN A C 1
ATOM 1421 O O . ASN A 1 181 ? 2.957 20.439 -30.141 1.00 40.81 181 ASN A O 1
ATOM 1425 N N . SER A 1 182 ? 2.149 20.906 -28.114 1.00 44.00 182 SER A N 1
ATOM 1426 C CA . SER A 1 182 ? 0.918 21.533 -28.597 1.00 44.00 182 SER A CA 1
ATOM 1427 C C . SER A 1 182 ? 1.232 23.009 -28.832 1.00 44.00 182 SER A C 1
ATOM 1429 O O . SER A 1 182 ? 0.985 23.849 -27.967 1.00 44.00 182 SER A O 1
ATOM 1431 N N . GLN A 1 183 ? 1.864 23.302 -29.973 1.00 38.03 183 GLN A N 1
ATOM 1432 C CA . GLN A 1 183 ? 2.088 24.666 -30.436 1.00 38.03 183 GLN A CA 1
ATOM 1433 C C . GLN A 1 183 ? 0.766 25.442 -30.329 1.00 38.03 183 GLN A C 1
ATOM 1435 O O . GLN A 1 183 ? -0.210 25.035 -30.966 1.00 38.03 183 GLN A O 1
ATOM 1440 N N . PRO A 1 184 ? 0.685 26.562 -29.589 1.00 39.94 184 PRO A N 1
ATOM 1441 C CA . PRO A 1 184 ? -0.298 27.561 -29.946 1.00 39.94 184 PRO A CA 1
ATOM 1442 C C . PRO A 1 184 ? 0.120 28.029 -31.336 1.00 39.94 184 PRO A C 1
ATOM 1444 O O . PRO A 1 184 ? 1.176 28.638 -31.506 1.00 39.94 184 PRO A O 1
ATOM 1447 N N . SER A 1 185 ? -0.665 27.671 -32.346 1.00 41.06 185 SER A N 1
ATOM 1448 C CA . SER A 1 185 ? -0.576 28.262 -33.672 1.00 41.06 185 SER A CA 1
ATOM 1449 C C . SER A 1 185 ? -0.726 29.770 -33.499 1.00 41.06 185 SER A C 1
ATOM 1451 O O . SER A 1 185 ? -1.841 30.286 -33.423 1.00 41.06 185 SER A O 1
ATOM 1453 N N . MET A 1 186 ? 0.397 30.477 -33.367 1.00 41.00 186 MET A N 1
ATOM 1454 C CA . MET A 1 186 ? 0.430 31.918 -33.516 1.00 41.00 186 MET A CA 1
ATOM 1455 C C . MET A 1 186 ? 0.086 32.172 -34.974 1.00 41.00 186 MET A C 1
ATOM 1457 O O . MET A 1 186 ? 0.931 32.049 -35.858 1.00 41.00 186 MET A O 1
ATOM 1461 N N . ALA A 1 187 ? -1.197 32.439 -35.219 1.00 46.19 187 ALA A N 1
ATOM 1462 C CA . ALA A 1 187 ? -1.663 33.032 -36.451 1.00 46.19 187 ALA A CA 1
ATOM 1463 C C . ALA A 1 187 ? -0.891 34.344 -36.614 1.00 46.19 187 ALA A C 1
ATOM 1465 O O . ALA A 1 187 ? -1.160 35.336 -35.937 1.00 46.19 187 ALA A O 1
ATOM 1466 N N . LEU A 1 188 ? 0.141 34.296 -37.449 1.00 40.22 188 LEU A N 1
ATOM 1467 C CA . LEU A 1 188 ? 0.901 35.449 -37.881 1.00 40.22 188 LEU A CA 1
ATOM 1468 C C . LEU A 1 188 ? -0.073 36.279 -38.719 1.00 40.22 188 LEU A C 1
ATOM 1470 O O . LEU A 1 188 ? -0.369 35.945 -39.864 1.00 40.22 188 LEU A O 1
ATOM 1474 N N . LEU A 1 189 ? -0.683 37.276 -38.076 1.00 43.94 189 LEU A N 1
ATOM 1475 C CA . LEU A 1 189 ? -1.579 38.222 -38.719 1.00 43.94 189 LEU A CA 1
ATOM 1476 C C . LEU A 1 189 ? -0.716 39.067 -39.660 1.00 43.94 189 LEU A C 1
ATOM 1478 O O . LEU A 1 189 ? 0.013 39.957 -39.224 1.00 43.94 189 LEU A O 1
ATOM 1482 N N . ASP A 1 190 ? -0.754 38.721 -40.940 1.00 43.59 190 ASP A N 1
ATOM 1483 C CA . ASP A 1 190 ? -0.125 39.468 -42.020 1.00 43.59 190 ASP A CA 1
ATOM 1484 C C . ASP A 1 190 ? -0.809 40.844 -42.110 1.00 43.59 190 ASP A C 1
ATOM 1486 O O . ASP A 1 190 ? -1.956 40.963 -42.548 1.00 43.59 190 ASP A O 1
ATOM 1490 N N . LEU A 1 191 ? -0.156 41.883 -41.582 1.00 47.69 191 LEU A N 1
ATOM 1491 C CA . LEU A 1 191 ? -0.629 43.265 -41.663 1.00 47.69 191 LEU A CA 1
ATOM 1492 C C . LEU A 1 191 ? 0.181 44.009 -42.733 1.00 47.69 191 LEU A C 1
ATOM 1494 O O . LEU A 1 191 ? 1.409 44.080 -42.629 1.00 47.69 191 LEU A O 1
ATOM 1498 N N . PRO A 1 192 ? -0.479 44.601 -43.746 1.00 43.25 192 PRO A N 1
ATOM 1499 C CA . PRO A 1 192 ? 0.207 45.233 -44.859 1.00 43.25 192 PRO A CA 1
ATOM 1500 C C . PRO A 1 192 ? 0.887 46.540 -44.436 1.00 43.25 192 PRO A C 1
ATOM 1502 O O . PRO A 1 192 ? 0.355 47.341 -43.663 1.00 43.25 192 PRO A O 1
ATOM 1505 N N . HIS A 1 193 ? 2.075 46.748 -44.998 1.00 46.84 193 HIS A N 1
ATOM 1506 C CA . HIS A 1 193 ? 2.944 47.907 -44.831 1.00 46.84 193 HIS A CA 1
ATOM 1507 C C . HIS A 1 193 ? 2.214 49.263 -44.877 1.00 46.84 193 HIS A C 1
ATOM 1509 O O . HIS A 1 193 ? 1.579 49.614 -45.873 1.00 46.84 193 HIS A O 1
ATOM 1515 N N . ARG A 1 194 ? 2.422 50.091 -43.845 1.00 37.56 194 ARG A N 1
ATOM 1516 C CA . ARG A 1 194 ? 2.286 51.554 -43.933 1.00 37.56 194 ARG A CA 1
ATOM 1517 C C . ARG A 1 194 ? 3.584 52.226 -43.469 1.00 37.56 194 ARG A C 1
ATOM 1519 O O . ARG A 1 194 ? 4.086 51.864 -42.407 1.00 37.56 194 ARG A O 1
ATOM 1526 N N . PRO A 1 195 ? 4.134 53.184 -44.235 1.00 41.03 195 PRO A N 1
ATOM 1527 C CA . PRO A 1 195 ? 5.349 53.892 -43.853 1.00 41.03 195 PRO A CA 1
ATOM 1528 C C . PRO A 1 195 ? 5.095 54.876 -42.700 1.00 41.03 195 PRO A C 1
ATOM 1530 O O . PRO A 1 195 ? 4.034 55.494 -42.602 1.00 41.03 195 PRO A O 1
ATOM 1533 N N . LEU A 1 196 ? 6.104 54.991 -41.836 1.00 37.78 196 LEU A N 1
ATOM 1534 C CA . LEU A 1 196 ? 6.159 55.845 -40.651 1.00 37.78 196 LEU A CA 1
ATOM 1535 C C . LEU A 1 196 ? 6.077 57.331 -41.033 1.00 37.78 196 LEU A C 1
ATOM 1537 O O . LEU A 1 196 ? 6.933 57.835 -41.759 1.00 37.78 196 LEU A O 1
ATOM 1541 N N . VAL A 1 197 ? 5.080 58.040 -40.500 1.00 41.44 197 VAL A N 1
ATOM 1542 C CA . VAL A 1 197 ? 5.049 59.509 -40.480 1.00 41.44 197 VAL A CA 1
ATOM 1543 C C . VAL A 1 197 ? 5.711 59.962 -39.181 1.00 41.44 197 VAL A C 1
ATOM 1545 O O . VAL A 1 197 ? 5.264 59.601 -38.093 1.00 41.44 197 VAL A O 1
ATOM 1548 N N . ALA A 1 198 ? 6.801 60.718 -39.304 1.00 44.09 198 ALA A N 1
ATOM 1549 C CA . ALA A 1 198 ? 7.511 61.327 -38.187 1.00 44.09 198 ALA A CA 1
ATOM 1550 C C . ALA A 1 198 ? 6.636 62.401 -37.519 1.00 44.09 198 ALA A C 1
ATOM 1552 O O . ALA A 1 198 ? 6.136 63.299 -38.196 1.00 44.09 198 ALA A O 1
ATOM 1553 N N . PHE A 1 199 ? 6.474 62.318 -36.198 1.00 39.97 199 PHE A N 1
ATOM 1554 C CA . PHE A 1 199 ? 5.848 63.360 -35.386 1.00 39.97 199 PHE A CA 1
ATOM 1555 C C . PHE A 1 199 ? 6.934 64.010 -34.522 1.00 39.97 199 PHE A C 1
ATOM 1557 O O . PHE A 1 199 ? 7.474 63.382 -33.612 1.00 39.97 199 PHE A O 1
ATOM 1564 N N . SER A 1 200 ? 7.285 65.251 -34.856 1.00 38.75 200 SER A N 1
ATOM 1565 C CA . SER A 1 200 ? 8.148 66.115 -34.048 1.00 38.75 200 SER A CA 1
ATOM 1566 C C . SER A 1 200 ? 7.357 66.630 -32.844 1.00 38.75 200 SER A C 1
ATOM 1568 O O . SER A 1 200 ? 6.234 67.101 -33.005 1.00 38.75 200 SER A O 1
ATOM 1570 N N . ILE A 1 201 ? 7.934 66.545 -31.646 1.00 42.34 201 ILE A N 1
ATOM 1571 C CA . ILE A 1 201 ? 7.370 67.130 -30.423 1.00 42.34 201 ILE A CA 1
ATOM 1572 C C . ILE A 1 201 ? 7.995 68.519 -30.245 1.00 42.34 201 ILE A C 1
ATOM 1574 O O . ILE A 1 201 ? 9.198 68.626 -30.012 1.00 42.34 201 ILE A O 1
ATOM 1578 N N . GLU A 1 202 ? 7.184 69.569 -30.376 1.00 37.00 202 GLU A N 1
ATOM 1579 C CA . GLU A 1 202 ? 7.515 70.926 -29.924 1.00 37.00 202 GLU A CA 1
ATOM 1580 C C . GLU A 1 202 ? 7.332 71.014 -28.400 1.00 37.00 202 GLU A C 1
ATOM 1582 O O . GLU A 1 202 ? 6.286 70.647 -27.865 1.00 37.00 202 GLU A O 1
ATOM 1587 N N . LEU A 1 203 ? 8.378 71.479 -27.711 1.00 39.84 203 LEU A N 1
ATOM 1588 C CA . LEU A 1 203 ? 8.370 71.832 -26.291 1.00 39.84 203 LEU A CA 1
ATOM 1589 C C . LEU A 1 203 ? 7.757 73.230 -26.111 1.00 39.84 203 LEU A C 1
ATOM 1591 O O . LEU A 1 203 ? 8.217 74.180 -26.746 1.00 39.84 203 LEU A O 1
ATOM 1595 N N . GLN A 1 204 ? 6.777 73.346 -25.212 1.00 46.72 204 GLN A N 1
ATOM 1596 C CA . GLN A 1 204 ? 6.432 74.592 -24.517 1.00 46.72 204 GLN A CA 1
ATOM 1597 C C . GLN A 1 204 ? 6.951 74.533 -23.084 1.00 46.72 204 GLN A C 1
ATOM 1599 O O . GLN A 1 204 ? 6.852 73.442 -22.475 1.00 46.72 204 GLN A O 1
#

Secondary structure (DSSP, 8-state):
--THHHHHHHHHTT-----PPP------THHHHHHHHHHHHHHHHHHHHHHHHHHHHHHHHHHHHSTTHHHHHTT-HHHHHHHHHHHHHHHHHHHHHHHHHHHHHHHHHHHHHHHHT--SHHHHHHHHHHHHHHHHHHHHHHHHHHHHHHHHHHHHHHHHHIIIII-------TT--GGG--------------PPPP------